Protein AF-A0A7C4ME28-F1 (afdb_monomer)

Radius of gyration: 24.18 Å; Cα contacts (8 Å, |Δi|>4): 305; chains: 1; bounding box: 50×70×77 Å

Nearest PDB structures (foldseek):
  6umm-assembly1_G  TM=2.818E-01  e=2.872E+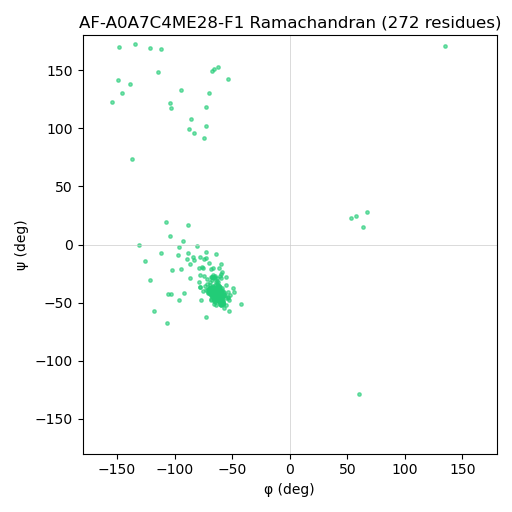00  Mycolicibacterium smegmatis MC2 155
  7za3-assembly1_C  TM=2.054E-01  e=8.593E+00  Mus musculus

Foldseek 3Di:
DVVVVLVVLLVVLLVLLLVLLVLLLVQLVCCAPPVDNVSVVVSVVSLVCLLVCVVVVSQDDPSLLSNLLSSLNNLQSNALSNYPFQDADQLVVLLVLLVVCLVVVDLDPVPDDQSSQQCLRNPVLSVCCVVVVHDSRCCLSPVLSSLLSCLLSLQLLQVVLPDPSSVSSVVSSVVCPDPCSRHVCSRQSLVSQLSSLVSVLSSLVRDPPDDPVVSVVSNVVSLVSNVSRHPVVNVVVVVVVVVVVVVVVVVVVVVVVVVVVVVVVVVVVVVVPD

Mean predicted aligned error: 5.67 Å

Sequence (274 aa):
MHTSRLANSSVLLSLFLILLPILSTIGTQMVNFYGNNVVLLMLILLLALVPILVAFDKISGKTLQLAILVTAIALLFHTSLISMHVWGADIHHEYYFSSLVQNSSFWDSSIADEYNAMLSVSILPPIISAVCGISLTWVFKIVYPLIFSFVPLVLYQTFRRQISDKIAFSAVYFFMSVFTFFTEMNSIARQQLAEVFFVLIVLMAINKSIDYRKKTALVVIFGVSLALSHYALTYIFIWSLIIALTLSFFLRKKAFNRFLEEKSFIKEKSHDSV

pLDDT: mean 93.71, std 9.39, range [49.34, 98.81]

Secondary structure (DSSP, 8-state):
-HHHHHHHHHHHHHHHHHHHHHHHHHHHHHHHHH---HHHHHHHHHHHHHHHHHHTTSS-THHHHHHHHHHHHHHHHHHHTSSSS--SSHHHHHHHHHHHHHHHSS--TTS--TTTT-HHHHTHHHHHHHHHT--HHHIIIIIHHHHHTHHHHHHHHHHTTTS-HHHHHHHHHHHHHSHHHHTGGGG-HHHHHHHHHHHHHHHHHH--SS-HHHHHHHHHHHHHHHHHH-HHHHHHHHHHHHHHHHHHHHHHHHHHHHHHHHHHHHHHHHHTT-

Solvent-accessible surface area (backbone atoms only — not comparable to full-atom values): 14165 Å² total; per-residue (Å²): 114,71,67,61,53,52,53,52,52,55,49,53,51,51,52,57,42,60,44,44,34,52,44,18,53,53,17,16,48,34,32,65,77,67,72,40,53,66,53,42,58,51,45,54,56,56,56,65,43,52,64,53,38,38,75,71,65,72,45,54,78,74,51,47,57,51,48,46,33,31,48,38,37,17,45,32,34,45,49,39,43,46,49,98,56,81,66,56,78,54,36,54,57,37,48,49,38,14,47,50,21,53,74,66,73,46,82,69,80,82,59,88,43,80,57,52,68,16,41,54,31,18,50,46,42,35,52,51,19,67,75,70,74,45,58,60,62,52,39,61,42,46,54,46,46,54,58,32,22,45,38,55,41,44,49,30,65,43,37,43,74,79,44,56,63,69,59,20,46,52,55,36,51,51,54,59,68,37,64,57,60,30,52,54,42,63,14,33,60,31,52,34,55,16,48,38,27,48,45,49,42,52,33,50,74,71,51,80,87,58,56,68,68,62,47,51,54,49,41,50,53,29,50,52,49,18,51,37,14,26,63,69,63,36,50,53,50,53,52,51,48,52,53,52,50,54,51,50,51,53,53,50,50,53,54,51,51,53,54,51,54,55,51,52,56,55,52,53,59,62,64,79,73,117

Structure (mmCIF, N/CA/C/O backbone):
data_AF-A0A7C4ME28-F1
#
_entry.id   AF-A0A7C4ME28-F1
#
loop_
_atom_site.group_PDB
_atom_site.id
_atom_site.type_symbol
_atom_site.label_atom_id
_atom_site.label_alt_id
_atom_site.label_comp_id
_atom_site.label_asym_id
_atom_site.label_entity_id
_atom_site.label_seq_id
_atom_site.pdbx_PDB_ins_code
_atom_site.Cartn_x
_atom_site.Cartn_y
_atom_site.Cartn_z
_atom_site.occupancy
_atom_site.B_iso_or_equiv
_atom_site.auth_seq_id
_atom_site.auth_comp_id
_atom_site.auth_asym_id
_atom_site.auth_atom_id
_atom_site.pdbx_PDB_model_num
ATOM 1 N N . MET A 1 1 ? -22.239 -28.077 22.544 1.00 54.94 1 MET A N 1
ATOM 2 C CA . MET A 1 1 ? -22.924 -28.055 21.227 1.00 54.94 1 MET A CA 1
ATOM 3 C C . MET A 1 1 ? -23.041 -26.648 20.622 1.00 54.94 1 MET A C 1
ATOM 5 O O . MET A 1 1 ? -22.879 -26.509 19.418 1.00 54.94 1 MET A O 1
ATOM 9 N N . HIS A 1 2 ? -23.286 -25.594 21.415 1.00 52.50 2 HIS A N 1
ATOM 10 C CA . HIS A 1 2 ? -23.386 -24.214 20.900 1.00 52.50 2 HIS A CA 1
ATOM 11 C C . HIS A 1 2 ? -22.023 -23.597 20.512 1.00 52.50 2 HIS A C 1
ATOM 13 O O . HIS A 1 2 ? -21.912 -22.898 19.510 1.00 52.50 2 HIS A O 1
ATOM 19 N N . THR A 1 3 ? -20.966 -23.915 21.265 1.00 58.47 3 THR A N 1
ATOM 20 C CA . THR A 1 3 ? -19.585 -23.466 21.012 1.00 58.47 3 THR A CA 1
ATOM 21 C C . THR A 1 3 ? -18.971 -24.092 19.757 1.00 58.47 3 THR A C 1
ATOM 23 O O . THR A 1 3 ? -18.296 -23.401 18.999 1.00 58.47 3 THR A O 1
ATOM 26 N N . SER A 1 4 ? -19.267 -25.366 19.474 1.00 59.94 4 SER A N 1
ATOM 27 C CA . SER A 1 4 ? -18.792 -26.055 18.266 1.00 59.94 4 SER A CA 1
ATOM 28 C C . SER A 1 4 ? -19.445 -25.525 16.983 1.00 59.94 4 SER A C 1
ATOM 30 O O . SER A 1 4 ? -18.776 -25.407 15.962 1.00 59.94 4 SER A O 1
ATOM 32 N N . ARG A 1 5 ? -20.728 -25.129 17.024 1.00 60.97 5 ARG A N 1
ATOM 33 C CA . ARG A 1 5 ? -21.409 -24.501 15.874 1.00 60.97 5 ARG A CA 1
ATOM 34 C C . ARG A 1 5 ? -20.851 -23.113 15.545 1.00 60.97 5 ARG A C 1
ATOM 36 O O . ARG A 1 5 ? -20.662 -22.801 14.373 1.00 60.97 5 ARG A O 1
ATOM 43 N N . LEU A 1 6 ? -20.549 -22.307 16.565 1.00 61.31 6 LEU A N 1
ATOM 44 C CA . LEU A 1 6 ? -19.950 -20.981 16.382 1.00 61.31 6 LEU A CA 1
ATOM 45 C C . LEU A 1 6 ? -18.529 -21.076 15.803 1.00 61.31 6 LEU A C 1
ATOM 47 O O . LEU A 1 6 ? -18.212 -20.349 14.863 1.00 61.31 6 LEU A O 1
ATOM 51 N N . ALA A 1 7 ? -17.716 -22.023 16.281 1.00 63.34 7 ALA A N 1
ATOM 52 C CA . ALA A 1 7 ? -16.384 -22.284 15.731 1.00 63.34 7 ALA A CA 1
ATOM 53 C C . ALA A 1 7 ? -16.427 -22.726 14.255 1.00 63.34 7 ALA A C 1
ATOM 55 O O . ALA A 1 7 ? -15.648 -22.240 13.441 1.00 63.34 7 ALA A O 1
ATOM 56 N N . ASN A 1 8 ? -17.383 -23.577 13.873 1.00 72.00 8 ASN A N 1
ATOM 57 C CA . ASN A 1 8 ? -17.527 -23.999 12.476 1.00 72.00 8 ASN A CA 1
ATOM 58 C C . ASN A 1 8 ? -17.937 -22.836 11.554 1.00 72.00 8 ASN A C 1
ATOM 60 O O . ASN A 1 8 ? -17.454 -22.741 10.426 1.00 72.00 8 ASN A O 1
ATOM 64 N N . SER A 1 9 ? -18.786 -21.921 12.036 1.00 78.31 9 SER A N 1
ATOM 65 C CA . SER A 1 9 ? -19.209 -20.752 11.254 1.00 78.31 9 SER A CA 1
ATOM 66 C C . SER A 1 9 ? -18.084 -19.739 11.008 1.00 78.31 9 SER A C 1
ATOM 68 O O . SER A 1 9 ? -17.980 -19.199 9.908 1.00 78.31 9 SER A O 1
ATOM 70 N N . SER A 1 10 ? -17.198 -19.516 11.986 1.00 80.75 10 SER A N 1
ATOM 71 C CA . SER A 1 10 ? -16.068 -18.592 11.831 1.00 80.75 10 SER A CA 1
ATOM 72 C C . SER A 1 10 ? -14.983 -19.147 10.904 1.00 80.75 10 SER A C 1
ATOM 74 O O . SER A 1 10 ? -14.374 -18.385 10.147 1.00 80.75 10 SER A O 1
ATOM 76 N N . VAL A 1 11 ? -14.776 -20.468 10.906 1.00 87.31 11 VAL A N 1
ATOM 77 C CA . VAL A 1 11 ? -13.880 -21.152 9.961 1.00 87.31 11 VAL A CA 1
ATOM 78 C C . VAL A 1 11 ? -14.413 -21.030 8.537 1.00 87.31 11 VAL A C 1
ATOM 80 O O . VAL A 1 11 ? -13.676 -20.584 7.660 1.00 87.31 11 VAL A O 1
ATOM 83 N N . LEU A 1 12 ? -15.695 -21.338 8.309 1.00 90.62 12 LEU A N 1
ATOM 84 C CA . LEU A 1 12 ? -16.312 -21.226 6.982 1.00 90.62 12 LEU A CA 1
ATOM 85 C C . LEU A 1 12 ? -16.202 -19.802 6.421 1.00 90.62 12 LEU A C 1
ATOM 87 O O . LEU A 1 12 ? -15.863 -19.611 5.257 1.00 90.62 12 LEU A O 1
ATOM 91 N N . LEU A 1 13 ? -16.431 -18.799 7.267 1.00 93.00 13 LEU A N 1
ATOM 92 C CA . LEU A 1 13 ? -16.311 -17.394 6.892 1.00 93.00 13 LEU A CA 1
ATOM 93 C C . LEU A 1 13 ? -14.870 -16.994 6.557 1.00 93.00 13 LEU A C 1
ATOM 95 O O . LEU A 1 13 ? -14.639 -16.251 5.610 1.00 93.00 13 LEU A O 1
ATOM 99 N N . SER A 1 14 ? -13.893 -17.511 7.300 1.00 93.94 14 SER A N 1
ATOM 100 C CA . SER A 1 14 ? -12.476 -17.269 7.009 1.00 93.94 14 SER A CA 1
ATOM 101 C C . SER A 1 14 ? -12.059 -17.916 5.685 1.00 93.94 14 SER A C 1
ATOM 103 O O . SER A 1 14 ? -11.341 -17.294 4.908 1.00 93.94 14 SER A O 1
ATOM 105 N N . LEU A 1 15 ? -12.556 -19.122 5.390 1.00 94.56 15 LEU A N 1
ATOM 106 C CA . LEU A 1 15 ? -12.339 -19.789 4.102 1.00 94.56 15 LEU A CA 1
ATOM 107 C C . LEU A 1 15 ? -12.965 -19.004 2.944 1.00 94.56 15 LEU A C 1
ATOM 109 O O . LEU A 1 15 ? -12.305 -18.791 1.931 1.00 94.56 15 LEU A O 1
ATOM 113 N N . PHE A 1 16 ? -14.199 -18.516 3.116 1.00 95.44 16 PHE A N 1
ATOM 114 C CA . PHE A 1 16 ? -14.847 -17.626 2.149 1.00 95.44 16 PHE A CA 1
ATOM 115 C C . PHE A 1 16 ? -13.997 -16.379 1.864 1.00 95.44 16 PHE A C 1
ATOM 117 O O . PHE A 1 16 ? -13.787 -16.026 0.708 1.00 95.44 16 PHE A O 1
ATOM 124 N N . LEU A 1 17 ? -13.463 -15.736 2.904 1.00 96.94 17 LEU A N 1
ATOM 125 C CA . LEU A 1 17 ? -12.630 -14.542 2.757 1.00 96.94 17 LEU A CA 1
ATOM 126 C C . LEU A 1 17 ? -11.304 -14.831 2.035 1.00 96.94 17 LEU A C 1
ATOM 128 O O . LEU A 1 17 ? -10.901 -14.064 1.165 1.00 96.94 17 LEU A O 1
ATOM 132 N N . ILE A 1 18 ? -10.637 -15.940 2.360 1.00 96.69 18 ILE A N 1
ATOM 133 C CA . ILE A 1 18 ? -9.371 -16.342 1.720 1.00 96.69 18 ILE A CA 1
ATOM 134 C C . ILE A 1 18 ? -9.578 -16.711 0.243 1.00 96.69 18 ILE A C 1
ATOM 136 O O . ILE A 1 18 ? -8.663 -16.555 -0.565 1.00 96.69 18 ILE A O 1
ATOM 140 N N . LEU A 1 19 ? -10.781 -17.145 -0.139 1.00 97.62 19 LEU A N 1
ATOM 141 C CA . LEU A 1 19 ? -11.115 -17.432 -1.532 1.00 97.62 19 LEU A CA 1
ATOM 142 C C . LEU A 1 19 ? -11.096 -16.173 -2.419 1.00 97.62 19 LEU A C 1
ATOM 144 O O . LEU A 1 19 ? -10.805 -16.282 -3.607 1.00 97.62 19 LEU A O 1
ATOM 148 N N . LEU A 1 20 ? -11.352 -14.981 -1.869 1.00 98.44 20 LEU A N 1
ATOM 149 C CA . LEU A 1 20 ? -11.428 -13.729 -2.638 1.00 98.44 20 LEU A CA 1
ATOM 150 C C . LEU A 1 20 ? -10.142 -13.418 -3.437 1.00 98.44 20 LEU A C 1
ATOM 152 O O . LEU A 1 20 ? -10.235 -13.267 -4.657 1.00 98.44 20 LEU A O 1
ATOM 156 N N . PRO A 1 21 ? -8.936 -13.368 -2.831 1.00 98.31 21 PRO A N 1
ATOM 157 C CA . PRO A 1 21 ? -7.705 -13.145 -3.591 1.00 98.31 21 PRO A CA 1
ATOM 158 C C . PRO A 1 21 ? -7.388 -14.287 -4.567 1.00 98.31 21 PRO A C 1
ATOM 160 O O . PRO A 1 21 ? -6.821 -14.035 -5.626 1.00 98.31 21 PRO A O 1
ATOM 163 N N . ILE A 1 22 ? -7.800 -15.527 -4.272 1.00 98.31 22 ILE A N 1
ATOM 164 C CA . ILE A 1 22 ? -7.628 -16.664 -5.192 1.00 98.31 22 ILE A CA 1
ATOM 165 C C . ILE A 1 22 ? -8.479 -16.461 -6.451 1.00 98.31 22 ILE A C 1
ATOM 167 O O . ILE A 1 22 ? -7.975 -16.609 -7.563 1.00 98.31 22 ILE A O 1
ATOM 171 N N . LEU A 1 23 ? -9.747 -16.068 -6.292 1.00 98.50 23 LEU A N 1
ATOM 172 C CA . LEU A 1 23 ? -10.633 -15.748 -7.413 1.00 98.50 23 LEU A CA 1
ATOM 173 C C . LEU A 1 23 ? -10.108 -14.574 -8.236 1.00 98.50 23 LEU A C 1
ATOM 175 O O . LEU A 1 23 ? -10.231 -14.596 -9.455 1.00 98.50 23 LEU A O 1
ATOM 179 N N . SER A 1 24 ? -9.486 -13.582 -7.595 1.00 98.31 24 SER A N 1
ATOM 180 C CA . SER A 1 24 ? -8.836 -12.481 -8.306 1.00 98.31 24 SER A CA 1
ATOM 181 C C . SER A 1 24 ? -7.715 -12.974 -9.217 1.00 98.31 24 SER A C 1
ATOM 183 O O . SER A 1 24 ? -7.662 -12.622 -10.395 1.00 98.31 24 SER A O 1
ATOM 185 N N . THR A 1 25 ? -6.823 -13.816 -8.698 1.00 98.12 25 THR A N 1
ATOM 186 C CA . THR A 1 25 ? -5.711 -14.372 -9.478 1.00 98.12 25 THR A CA 1
ATOM 187 C C . THR A 1 25 ? -6.210 -15.283 -10.602 1.00 98.12 25 THR A C 1
ATOM 189 O O . THR A 1 25 ? -5.783 -15.144 -11.744 1.00 98.12 25 THR A O 1
ATOM 192 N N . ILE A 1 26 ? -7.159 -16.180 -10.320 1.00 98.31 26 ILE A N 1
ATOM 193 C CA . ILE A 1 26 ? -7.734 -17.067 -11.344 1.00 98.31 26 ILE A CA 1
ATOM 194 C C . ILE A 1 26 ? -8.477 -16.249 -12.405 1.00 98.31 26 ILE A C 1
ATOM 196 O O . ILE A 1 26 ? -8.283 -16.460 -13.599 1.00 98.31 26 ILE A O 1
ATOM 200 N N . GLY A 1 27 ? -9.306 -15.293 -11.988 1.00 98.38 27 GLY A N 1
ATOM 201 C CA . GLY A 1 27 ? -10.100 -14.473 -12.895 1.00 98.38 27 GLY A CA 1
ATOM 202 C C . GLY A 1 27 ? -9.237 -13.612 -13.814 1.00 98.38 27 GLY A C 1
ATOM 203 O O . GLY A 1 27 ? -9.514 -13.526 -15.006 1.00 98.38 27 GLY A O 1
ATOM 204 N N . THR A 1 28 ? -8.147 -13.039 -13.303 1.00 97.94 28 THR A N 1
ATOM 205 C CA . THR A 1 28 ? -7.199 -12.282 -14.136 1.00 97.94 28 THR A CA 1
ATOM 206 C C . THR A 1 28 ? -6.461 -13.180 -15.123 1.00 97.94 28 THR A C 1
ATOM 208 O O . THR A 1 28 ? -6.285 -12.796 -16.277 1.00 97.94 28 THR A O 1
ATOM 211 N N . GLN A 1 29 ? -6.103 -14.412 -14.749 1.00 97.56 29 GLN A N 1
ATOM 212 C CA . GLN A 1 29 ? -5.575 -15.385 -15.710 1.00 97.56 29 GLN A CA 1
ATOM 213 C C . GLN A 1 29 ? -6.608 -15.771 -16.779 1.00 97.56 29 GLN A C 1
ATOM 215 O O . GLN A 1 29 ? -6.259 -15.874 -17.955 1.00 97.56 29 GLN A O 1
ATOM 220 N N . MET A 1 30 ? -7.884 -15.920 -16.411 1.00 98.12 30 MET A N 1
ATOM 221 C CA . MET A 1 30 ? -8.952 -16.185 -17.380 1.00 98.12 30 MET A CA 1
ATOM 222 C C . MET A 1 30 ? -9.110 -15.054 -18.400 1.00 98.12 30 MET A C 1
ATOM 224 O O . MET A 1 30 ? -9.312 -15.324 -19.584 1.00 98.12 30 MET A O 1
ATOM 228 N N . VAL A 1 31 ? -8.951 -13.800 -17.976 1.00 97.69 31 VAL A N 1
ATOM 229 C CA . VAL A 1 31 ? -8.931 -12.659 -18.898 1.00 97.69 31 VAL A CA 1
ATOM 230 C C . VAL A 1 31 ? -7.707 -12.717 -19.811 1.00 97.69 31 VAL A C 1
ATOM 232 O O . VAL A 1 31 ? -7.869 -12.672 -21.027 1.00 97.69 31 VAL A O 1
ATOM 235 N N . ASN A 1 32 ? -6.505 -12.875 -19.249 1.00 96.75 32 ASN A N 1
ATOM 236 C CA . ASN A 1 32 ? -5.252 -12.856 -20.013 1.00 96.75 32 ASN A CA 1
ATOM 237 C C . ASN A 1 32 ? -5.182 -13.939 -21.101 1.00 96.75 32 ASN A C 1
ATOM 239 O O . ASN A 1 32 ? -4.690 -13.673 -22.194 1.00 96.75 32 ASN A O 1
ATOM 243 N N . PHE A 1 33 ? -5.647 -15.157 -20.803 1.00 97.25 33 PHE A N 1
ATOM 244 C CA . PHE A 1 33 ? -5.485 -16.307 -21.701 1.00 97.25 33 PHE A CA 1
ATOM 245 C C . PHE A 1 33 ? -6.745 -16.668 -22.492 1.00 97.25 33 PHE A C 1
ATOM 247 O O . PHE A 1 33 ? -6.635 -17.306 -23.536 1.00 97.25 33 PHE A O 1
ATOM 254 N N . TYR A 1 34 ? -7.931 -16.272 -22.020 1.00 97.12 34 TYR A N 1
ATOM 255 C CA . TYR A 1 34 ? -9.207 -16.690 -22.613 1.00 97.12 34 TYR A CA 1
ATOM 256 C C . TYR A 1 34 ? -10.180 -15.530 -22.875 1.00 97.12 34 TYR A C 1
ATOM 258 O O . TYR A 1 34 ? -11.292 -15.774 -23.339 1.00 97.12 34 TYR A O 1
ATOM 266 N N . GLY A 1 35 ? -9.816 -14.281 -22.558 1.00 96.19 35 GLY A N 1
ATOM 267 C CA . GLY A 1 35 ? -10.689 -13.113 -22.734 1.00 96.19 35 GLY A CA 1
ATOM 268 C C . GLY A 1 35 ? -11.959 -13.138 -21.873 1.00 96.19 35 GLY A C 1
ATOM 269 O O . GLY A 1 35 ? -12.899 -12.395 -22.142 1.00 96.19 35 GLY A O 1
ATOM 270 N N . ASN A 1 36 ? -12.015 -13.998 -20.850 1.00 97.38 36 ASN A N 1
ATOM 271 C CA . ASN A 1 36 ? -13.207 -14.216 -20.035 1.00 97.38 36 ASN A CA 1
ATOM 272 C C . ASN A 1 36 ? -13.086 -13.505 -18.680 1.00 97.38 36 ASN A C 1
ATOM 274 O O . ASN A 1 36 ? -12.232 -13.851 -17.866 1.00 97.38 36 ASN A O 1
ATOM 278 N N . ASN A 1 37 ? -13.979 -12.548 -18.417 1.00 97.69 37 ASN A N 1
ATOM 279 C CA . ASN A 1 37 ? -14.008 -11.747 -17.190 1.00 97.69 37 ASN A CA 1
ATOM 280 C C . ASN A 1 37 ? -15.106 -12.157 -16.186 1.00 97.69 37 ASN A C 1
ATOM 282 O O . ASN A 1 37 ? -15.288 -11.478 -15.176 1.00 97.69 37 ASN A O 1
ATOM 286 N N . VAL A 1 38 ? -15.827 -13.261 -16.417 1.00 98.31 38 VAL A N 1
ATOM 287 C CA . VAL A 1 38 ? -16.987 -13.669 -15.600 1.00 98.31 38 VAL A CA 1
ATOM 288 C C . VAL A 1 38 ? -16.600 -13.881 -14.134 1.00 98.31 38 VAL A C 1
ATOM 290 O O . VAL A 1 38 ? -17.316 -13.444 -13.235 1.00 98.31 38 VAL A O 1
ATOM 293 N N . VAL A 1 39 ? -15.437 -14.488 -13.871 1.00 98.31 39 VAL A N 1
ATOM 294 C CA . VAL A 1 39 ? -14.937 -14.698 -12.500 1.00 98.31 39 VAL A CA 1
ATOM 295 C C . VAL A 1 39 ? -14.647 -13.376 -11.788 1.00 98.31 39 VAL A C 1
ATOM 297 O O . VAL A 1 39 ? -14.960 -13.247 -10.606 1.00 98.31 39 VAL A O 1
ATOM 300 N N . LEU A 1 40 ? -14.114 -12.375 -12.494 1.00 98.00 40 LEU A N 1
ATOM 301 C CA . LEU A 1 40 ? -13.845 -11.056 -11.917 1.00 98.00 40 LEU A CA 1
ATOM 302 C C . LEU A 1 40 ? -15.138 -10.281 -11.632 1.00 98.00 40 LEU A C 1
ATOM 304 O O . LEU A 1 40 ? -15.263 -9.672 -10.572 1.00 98.00 40 LEU A O 1
ATOM 308 N N . LEU A 1 41 ? -16.137 -10.371 -12.516 1.00 97.94 41 LEU A N 1
ATOM 309 C CA . LEU A 1 41 ? -17.460 -9.786 -12.269 1.00 97.94 41 LEU A CA 1
ATOM 310 C C . LEU A 1 41 ? -18.128 -10.409 -11.033 1.00 97.94 41 LEU A C 1
ATOM 312 O O . LEU A 1 41 ? -18.660 -9.688 -10.188 1.00 97.94 41 LEU A O 1
ATOM 316 N N . MET A 1 42 ? -18.046 -11.736 -10.878 1.00 98.31 42 MET A N 1
ATOM 317 C CA . MET A 1 42 ? -18.513 -12.413 -9.663 1.00 98.31 42 MET A CA 1
ATOM 318 C C . MET A 1 42 ? -17.725 -11.974 -8.424 1.00 98.31 42 MET A C 1
ATOM 320 O O . MET A 1 42 ? -18.328 -11.731 -7.381 1.00 98.31 42 MET A O 1
ATOM 324 N N . LEU A 1 43 ? -16.399 -11.830 -8.523 1.00 98.38 43 LEU A N 1
ATOM 325 C CA . LEU A 1 43 ? -15.561 -11.359 -7.420 1.00 98.38 43 LEU A CA 1
ATOM 326 C C . LEU A 1 43 ? -16.012 -9.986 -6.906 1.00 98.38 43 LEU A C 1
ATOM 328 O O . LEU A 1 43 ? -16.115 -9.815 -5.695 1.00 98.38 43 LEU A O 1
ATOM 332 N N . ILE A 1 44 ? -16.329 -9.032 -7.788 1.00 97.56 44 ILE A N 1
ATOM 333 C CA . ILE A 1 44 ? -16.810 -7.699 -7.382 1.00 97.56 44 ILE A CA 1
ATOM 334 C C . ILE A 1 44 ? -18.095 -7.811 -6.546 1.00 97.56 44 ILE A C 1
ATOM 336 O O . ILE A 1 44 ? -18.205 -7.171 -5.497 1.00 97.56 44 ILE A O 1
ATOM 340 N N . LEU A 1 45 ? -19.038 -8.670 -6.954 1.00 98.00 45 LEU A N 1
ATOM 341 C CA . LEU A 1 45 ? -20.257 -8.930 -6.180 1.00 98.00 45 LEU A CA 1
ATOM 342 C C . LEU A 1 45 ? -19.936 -9.540 -4.809 1.00 98.00 45 LEU A C 1
ATOM 344 O O . LEU A 1 45 ? -20.496 -9.113 -3.802 1.00 98.00 45 LEU A O 1
ATOM 348 N N . LEU A 1 46 ? -19.011 -10.503 -4.746 1.00 98.25 46 LEU A N 1
ATOM 349 C CA . LEU A 1 46 ? -18.596 -11.129 -3.486 1.00 98.25 46 LEU A CA 1
ATOM 350 C C . LEU A 1 46 ? -17.898 -10.144 -2.544 1.00 98.25 46 LEU A C 1
ATOM 352 O O . LEU A 1 46 ? -18.146 -10.182 -1.339 1.00 98.25 46 LEU A O 1
ATOM 356 N N . LEU A 1 47 ? -17.064 -9.246 -3.075 1.00 98.25 47 LEU A N 1
ATOM 357 C CA . LEU A 1 47 ? -16.436 -8.184 -2.294 1.00 98.25 47 LEU A CA 1
ATOM 358 C C . LEU A 1 47 ? -17.519 -7.270 -1.703 1.00 98.25 47 LEU A C 1
ATOM 360 O O . LEU A 1 47 ? -17.535 -7.072 -0.491 1.00 98.25 47 LEU A O 1
ATOM 364 N N . ALA A 1 48 ? -18.503 -6.835 -2.498 1.00 97.56 48 ALA A N 1
ATOM 365 C CA . ALA A 1 48 ? -19.613 -6.001 -2.025 1.00 97.56 48 ALA A CA 1
ATOM 366 C C . ALA A 1 48 ? -20.461 -6.647 -0.904 1.00 97.56 48 ALA A C 1
ATOM 368 O O . ALA A 1 48 ? -21.069 -5.933 -0.103 1.00 97.56 48 ALA A O 1
ATOM 369 N N . LEU A 1 49 ? -20.473 -7.982 -0.784 1.00 97.38 49 LEU A N 1
ATOM 370 C CA . LEU A 1 49 ? -21.134 -8.685 0.323 1.00 97.38 49 LEU A CA 1
ATOM 371 C C . LEU A 1 49 ? -20.371 -8.585 1.653 1.00 97.38 49 LEU A C 1
ATOM 373 O O . LEU A 1 49 ? -20.990 -8.656 2.715 1.00 97.38 49 LEU A O 1
ATOM 377 N N . VAL A 1 50 ? -19.047 -8.405 1.640 1.00 98.00 50 VAL A N 1
ATOM 378 C CA . VAL A 1 50 ? -18.216 -8.353 2.857 1.00 98.00 50 VAL A CA 1
ATOM 379 C C . VAL A 1 50 ? -18.690 -7.291 3.868 1.00 98.00 50 VAL A C 1
ATOM 381 O O . VAL A 1 50 ? -18.911 -7.654 5.028 1.00 98.00 50 VAL A O 1
ATOM 384 N N . PRO A 1 51 ? -18.904 -6.009 3.502 1.00 97.44 51 PRO A N 1
ATOM 385 C CA . PRO A 1 51 ? -19.375 -5.005 4.455 1.00 97.44 51 PRO A CA 1
ATOM 386 C C . PRO A 1 51 ? -20.800 -5.282 4.944 1.00 97.44 51 PRO A C 1
ATOM 388 O O . PRO A 1 51 ? -21.114 -4.972 6.092 1.00 97.44 51 PRO A O 1
ATOM 391 N N . ILE A 1 52 ? -21.641 -5.929 4.130 1.00 97.06 52 ILE A N 1
ATOM 392 C CA . ILE A 1 52 ? -22.990 -6.355 4.524 1.00 97.06 52 ILE A CA 1
ATOM 393 C C . ILE A 1 52 ? -22.896 -7.421 5.626 1.00 97.06 52 ILE A C 1
ATOM 395 O O . ILE A 1 52 ? -23.549 -7.310 6.664 1.00 97.06 52 ILE A O 1
ATOM 399 N N . LEU A 1 53 ? -22.023 -8.418 5.460 1.00 96.31 53 LEU A N 1
ATOM 400 C CA . LEU A 1 53 ? -21.779 -9.448 6.474 1.00 96.31 53 LEU A CA 1
ATOM 401 C C . LEU A 1 53 ? -21.241 -8.861 7.790 1.00 96.31 53 LEU A C 1
ATOM 403 O O . LEU A 1 53 ? -21.603 -9.341 8.866 1.00 96.31 53 LEU A O 1
ATOM 407 N N . VAL A 1 54 ? -20.413 -7.813 7.728 1.00 96.19 54 VAL A N 1
ATOM 408 C CA . VAL A 1 54 ? -19.981 -7.069 8.925 1.00 96.19 54 VAL A CA 1
ATOM 409 C C . VAL A 1 54 ? -21.144 -6.296 9.547 1.00 96.19 54 VAL A C 1
ATOM 411 O O . VAL A 1 54 ? -21.319 -6.336 10.764 1.00 96.19 54 VAL A O 1
ATOM 414 N N . ALA A 1 55 ? -21.971 -5.620 8.745 1.00 95.50 55 ALA A N 1
ATOM 415 C CA . ALA A 1 55 ? -23.110 -4.842 9.231 1.00 95.50 55 ALA A CA 1
ATOM 416 C C . ALA A 1 55 ? -24.115 -5.704 10.014 1.00 95.50 55 ALA A C 1
ATOM 418 O O . ALA A 1 55 ? -24.606 -5.255 11.049 1.00 95.50 55 ALA A O 1
ATOM 419 N N . PHE A 1 56 ? -24.333 -6.951 9.583 1.00 95.19 56 PHE A N 1
ATOM 420 C CA . PHE A 1 56 ? -25.174 -7.950 10.259 1.00 95.19 56 PHE A CA 1
ATOM 421 C C . PHE A 1 56 ? -24.436 -8.806 11.308 1.00 95.19 56 PHE A C 1
ATOM 423 O O . PHE A 1 56 ? -24.919 -9.880 11.676 1.00 95.19 56 PHE A O 1
ATOM 430 N N . ASP A 1 57 ? -23.257 -8.371 11.763 1.00 92.62 57 ASP A N 1
ATOM 431 C CA . ASP A 1 57 ? -22.467 -9.008 12.829 1.00 92.62 57 ASP A CA 1
ATOM 432 C C . ASP A 1 57 ? -22.092 -10.478 12.553 1.00 92.62 57 ASP A C 1
ATOM 434 O O . ASP A 1 57 ? -21.816 -11.253 13.470 1.00 92.62 57 ASP A O 1
ATOM 438 N N . LYS A 1 58 ? -22.044 -10.877 11.272 1.00 92.69 58 LYS A N 1
ATOM 439 C CA . LYS A 1 58 ? -21.566 -12.205 10.852 1.00 92.69 58 LYS A CA 1
ATOM 440 C C . LYS A 1 58 ? -20.043 -12.282 10.874 1.00 92.69 58 LYS A C 1
ATOM 442 O O . LYS A 1 58 ? -19.495 -13.312 11.251 1.00 92.69 58 LYS A O 1
ATOM 447 N N . ILE A 1 59 ? -19.368 -11.192 10.503 1.00 91.81 59 ILE A N 1
ATOM 448 C CA . ILE A 1 59 ? -17.915 -11.015 10.624 1.00 91.81 59 ILE A CA 1
ATOM 449 C C . ILE A 1 59 ? -17.652 -10.088 11.817 1.00 91.81 59 ILE A C 1
ATOM 451 O O . ILE A 1 59 ? -18.108 -8.947 11.827 1.00 91.81 59 ILE A O 1
ATOM 455 N N . SER A 1 60 ? -16.888 -10.549 12.807 1.00 91.06 60 SER A N 1
ATOM 456 C CA . SER A 1 60 ? -16.533 -9.749 13.985 1.00 91.06 60 SER A CA 1
ATOM 457 C C . SER A 1 60 ? -15.150 -10.109 14.541 1.00 91.06 60 SER A C 1
ATOM 459 O O . SER A 1 60 ? -14.506 -11.075 14.118 1.00 91.06 60 SER A O 1
ATOM 461 N N . GLY A 1 61 ? -14.650 -9.297 15.477 1.00 89.31 61 GLY A N 1
ATOM 462 C CA . GLY A 1 61 ? -13.394 -9.552 16.181 1.00 89.31 61 GLY A CA 1
ATOM 463 C C . GLY A 1 61 ? -12.178 -9.639 15.251 1.00 89.31 61 GLY A C 1
ATOM 464 O O . GLY A 1 61 ? -11.931 -8.748 14.438 1.00 89.31 61 GLY A O 1
ATOM 465 N N . LYS A 1 62 ? -11.386 -10.714 15.380 1.00 87.25 62 LYS A N 1
ATOM 466 C CA . LYS A 1 62 ? -10.155 -10.912 14.588 1.00 87.25 62 LYS A CA 1
ATOM 467 C C . LYS A 1 62 ? -10.431 -11.088 13.090 1.00 87.25 62 LYS A C 1
ATOM 469 O O . LYS A 1 62 ? -9.589 -10.714 12.279 1.00 87.25 62 LYS A O 1
ATOM 474 N N . THR A 1 63 ? -11.609 -11.585 12.715 1.00 93.81 63 THR A N 1
ATOM 475 C CA . THR A 1 63 ? -11.971 -11.821 11.309 1.00 93.81 63 THR A CA 1
ATOM 476 C C . THR A 1 63 ? -12.138 -10.517 10.524 1.00 93.81 63 THR A C 1
ATOM 478 O O . THR A 1 63 ? -11.967 -10.523 9.312 1.00 93.81 63 THR A O 1
ATOM 481 N N . LEU A 1 64 ? -12.370 -9.378 11.191 1.00 96.06 64 LEU A N 1
ATOM 482 C CA . LEU A 1 64 ? -12.391 -8.060 10.538 1.00 96.06 64 LEU A CA 1
ATOM 483 C C . LEU A 1 64 ? -11.035 -7.708 9.918 1.00 96.06 64 LEU A C 1
ATOM 485 O O . LEU A 1 64 ? -10.975 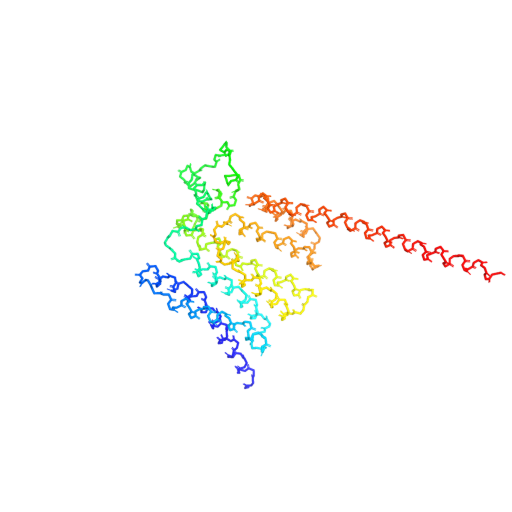-7.231 8.792 1.00 96.06 64 LEU A O 1
ATOM 489 N N . GLN A 1 65 ? -9.942 -7.990 10.629 1.00 96.56 65 GLN A N 1
ATOM 490 C CA . GLN A 1 65 ? -8.584 -7.727 10.139 1.00 96.56 65 GLN A CA 1
ATOM 491 C C . GLN A 1 65 ? -8.272 -8.583 8.910 1.00 96.56 65 GLN A C 1
ATOM 493 O O . GLN A 1 65 ? -7.719 -8.080 7.935 1.00 96.56 65 GLN A O 1
ATOM 498 N N . LEU A 1 66 ? -8.680 -9.857 8.949 1.00 97.06 66 LEU A N 1
ATOM 499 C CA . LEU A 1 66 ? -8.563 -10.765 7.812 1.00 97.06 66 LEU A CA 1
ATOM 500 C C . LEU A 1 66 ? -9.381 -10.255 6.622 1.00 97.06 66 LEU A C 1
ATOM 502 O O . LEU A 1 66 ? -8.841 -10.166 5.527 1.00 97.06 66 LEU A O 1
ATOM 506 N N . ALA A 1 67 ? -10.646 -9.884 6.843 1.00 98.06 67 ALA A N 1
ATOM 507 C CA . ALA A 1 67 ? -11.534 -9.378 5.801 1.00 98.06 67 ALA A CA 1
ATOM 508 C C . ALA A 1 67 ? -10.959 -8.138 5.105 1.00 98.06 67 ALA A C 1
ATOM 510 O O . ALA A 1 67 ? -11.025 -8.047 3.884 1.00 98.06 67 ALA A O 1
ATOM 511 N N . ILE A 1 68 ? -10.356 -7.215 5.858 1.00 98.69 68 ILE A N 1
ATOM 512 C CA . ILE A 1 68 ? -9.697 -6.031 5.296 1.00 98.69 68 ILE A CA 1
ATOM 513 C C . ILE A 1 68 ? -8.504 -6.437 4.432 1.00 98.69 68 ILE A C 1
ATOM 515 O O . ILE A 1 68 ? -8.435 -6.044 3.272 1.00 98.69 68 ILE A O 1
ATOM 519 N N . LEU A 1 69 ? -7.599 -7.260 4.970 1.00 98.56 69 LEU A N 1
ATOM 520 C CA . LEU A 1 69 ? -6.380 -7.651 4.265 1.00 98.56 69 LEU A CA 1
ATOM 521 C C . LEU A 1 69 ? -6.686 -8.422 2.972 1.00 98.56 69 LEU A C 1
ATOM 523 O O . LEU A 1 69 ? -6.171 -8.081 1.914 1.00 98.56 69 LEU A O 1
ATOM 527 N N . VAL A 1 70 ? -7.556 -9.433 3.027 1.00 98.44 70 VAL A N 1
ATOM 528 C CA . VAL A 1 70 ? -7.886 -10.244 1.841 1.00 98.44 70 VAL A CA 1
ATOM 529 C C . VAL A 1 70 ? -8.689 -9.465 0.799 1.00 98.44 70 VAL A C 1
ATOM 531 O O . VAL A 1 70 ? -8.493 -9.694 -0.391 1.00 98.44 70 VAL A O 1
ATOM 534 N N . THR A 1 71 ? -9.533 -8.513 1.218 1.00 98.75 71 THR A N 1
ATOM 535 C CA . THR A 1 71 ? -10.234 -7.599 0.300 1.00 98.75 71 THR A CA 1
ATOM 536 C C . THR A 1 71 ? -9.233 -6.687 -0.401 1.00 98.75 71 THR A C 1
ATOM 538 O O . THR A 1 71 ? -9.297 -6.552 -1.618 1.00 98.75 71 THR A O 1
ATOM 541 N N . ALA A 1 72 ? -8.284 -6.105 0.342 1.00 98.81 72 ALA A N 1
ATOM 542 C CA . ALA A 1 72 ? -7.234 -5.261 -0.217 1.00 98.81 72 ALA A CA 1
ATOM 543 C C . ALA A 1 72 ? -6.408 -6.016 -1.267 1.00 98.81 72 ALA A C 1
ATOM 545 O O . ALA A 1 72 ? -6.247 -5.529 -2.382 1.00 98.81 72 ALA A O 1
ATOM 546 N N . ILE A 1 73 ? -5.948 -7.230 -0.941 1.00 98.81 73 ILE A N 1
ATOM 547 C CA . ILE A 1 73 ? -5.191 -8.076 -1.875 1.00 98.81 73 ILE A CA 1
ATOM 548 C C . ILE A 1 73 ? -6.036 -8.407 -3.109 1.00 98.81 73 ILE A C 1
ATOM 550 O O . ILE A 1 73 ? -5.555 -8.249 -4.225 1.00 98.81 73 ILE A O 1
ATOM 554 N N . ALA A 1 74 ? -7.290 -8.837 -2.928 1.00 98.75 74 ALA A N 1
ATOM 555 C CA . ALA A 1 74 ? -8.167 -9.188 -4.043 1.00 98.75 74 ALA A CA 1
ATOM 556 C C . ALA A 1 74 ? -8.417 -7.997 -4.980 1.00 98.75 74 ALA A C 1
ATOM 558 O O . ALA A 1 74 ? -8.316 -8.142 -6.191 1.00 98.75 74 ALA A O 1
ATOM 559 N N . LEU A 1 75 ? -8.696 -6.811 -4.437 1.00 98.62 75 LEU A N 1
ATOM 560 C CA . LEU A 1 75 ? -8.904 -5.600 -5.232 1.00 98.62 75 LEU A CA 1
ATOM 561 C C . LEU A 1 75 ? -7.636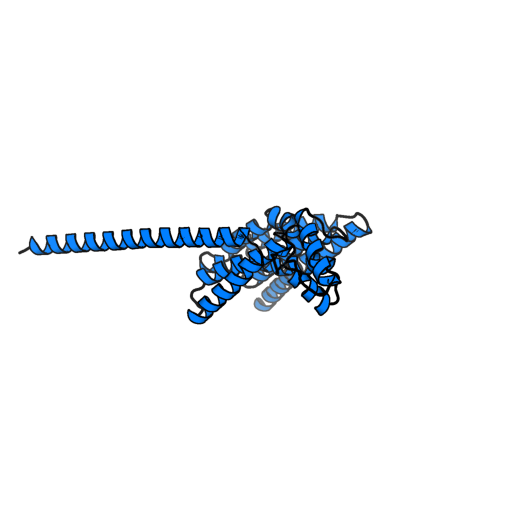 -5.176 -5.983 1.00 98.62 75 LEU A C 1
ATOM 563 O O . LEU A 1 75 ? -7.695 -4.867 -7.170 1.00 98.62 75 LEU A O 1
ATOM 567 N N . LEU A 1 76 ? -6.483 -5.192 -5.315 1.00 98.62 76 LEU A N 1
ATOM 568 C CA . LEU A 1 76 ? -5.218 -4.811 -5.938 1.00 98.62 76 LEU A CA 1
ATOM 569 C C . LEU A 1 76 ? -4.787 -5.813 -7.015 1.00 98.62 76 LEU A C 1
ATOM 571 O O . LEU A 1 76 ? -4.319 -5.412 -8.078 1.00 98.62 76 LEU A O 1
ATOM 575 N N . PHE A 1 77 ? -4.967 -7.114 -6.785 1.00 98.56 77 PHE A N 1
ATOM 576 C CA . PHE A 1 77 ? -4.645 -8.141 -7.777 1.00 98.56 77 PHE A CA 1
ATOM 577 C C . PHE A 1 77 ? -5.621 -8.152 -8.948 1.00 98.56 77 PHE A C 1
ATOM 579 O O . PHE A 1 77 ? -5.203 -8.485 -10.056 1.00 98.56 77 PHE A O 1
ATOM 586 N N . HIS A 1 78 ? -6.881 -7.760 -8.737 1.00 97.44 78 HIS A N 1
ATO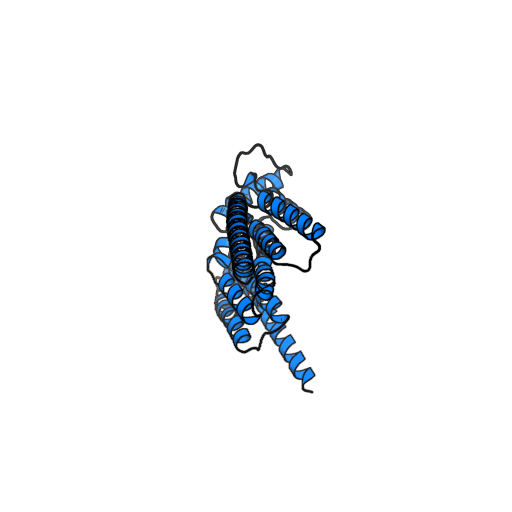M 587 C CA . HIS A 1 78 ? -7.904 -7.719 -9.783 1.00 97.44 78 HIS A CA 1
ATOM 588 C C . HIS A 1 78 ? -7.453 -6.858 -10.968 1.00 97.44 78 HIS A C 1
ATOM 590 O O . HIS A 1 78 ? -7.755 -7.165 -12.118 1.00 97.44 78 HIS A O 1
ATOM 596 N N . THR A 1 79 ? -6.709 -5.790 -10.696 1.00 95.88 79 THR A N 1
ATOM 597 C CA . THR A 1 79 ? -6.210 -4.863 -11.715 1.00 95.88 79 THR A CA 1
ATOM 598 C C . THR A 1 79 ? -4.735 -5.094 -12.018 1.00 95.88 79 THR A C 1
ATOM 600 O O . THR A 1 79 ? -4.368 -5.139 -13.187 1.00 95.88 79 THR A O 1
ATOM 603 N N . SER A 1 80 ? -3.886 -5.316 -11.008 1.00 97.38 80 SER A N 1
ATOM 604 C CA . SER A 1 80 ? -2.445 -5.479 -11.225 1.00 97.38 80 SER A CA 1
ATOM 605 C C . SER A 1 80 ? -2.122 -6.696 -12.096 1.00 97.38 80 SER A C 1
ATOM 607 O O . SER A 1 80 ? -1.224 -6.646 -12.931 1.00 97.38 80 SER A O 1
ATOM 609 N N . LEU A 1 81 ? -2.889 -7.787 -11.979 1.00 97.62 81 LEU A N 1
ATOM 610 C CA . LEU A 1 81 ? -2.646 -9.027 -12.724 1.00 97.62 81 LEU A CA 1
ATOM 611 C C . LEU A 1 81 ? -3.408 -9.115 -14.059 1.00 97.62 81 LEU A C 1
ATOM 613 O O . LEU A 1 81 ? -3.301 -10.129 -14.742 1.00 97.62 81 LEU A O 1
ATOM 617 N N . ILE A 1 82 ? -4.155 -8.081 -14.467 1.00 95.44 82 ILE A N 1
ATOM 618 C CA . ILE A 1 82 ? -5.048 -8.130 -15.647 1.00 95.44 82 ILE A CA 1
ATOM 619 C C . ILE A 1 82 ? -4.319 -8.199 -17.001 1.00 95.44 82 ILE A C 1
ATOM 621 O O . ILE A 1 82 ? -4.928 -8.514 -18.017 1.00 95.44 82 ILE A O 1
ATOM 625 N N . SER A 1 83 ? -3.023 -7.893 -17.013 1.00 94.19 83 SER A N 1
ATOM 626 C CA . SER A 1 83 ? -2.119 -7.984 -18.167 1.00 94.19 83 SER A CA 1
ATOM 627 C C . SER A 1 83 ? -0.960 -8.922 -17.824 1.00 94.19 83 SER A C 1
ATOM 629 O O . SER A 1 83 ? -0.757 -9.233 -16.654 1.00 94.19 83 SER A O 1
ATOM 631 N N . MET A 1 84 ? -0.131 -9.318 -18.795 1.00 95.25 84 MET A N 1
ATOM 632 C CA . MET A 1 84 ? 1.180 -9.947 -18.541 1.00 95.25 84 MET A CA 1
ATOM 633 C C . MET A 1 84 ? 2.302 -8.928 -18.285 1.00 95.25 84 MET A C 1
ATOM 635 O O . MET A 1 84 ? 3.352 -9.285 -17.761 1.00 95.25 84 MET A O 1
ATOM 639 N N . HIS A 1 85 ? 2.049 -7.646 -18.537 1.00 95.38 85 HIS A N 1
ATOM 640 C CA . HIS A 1 85 ? 3.018 -6.553 -18.411 1.00 95.38 85 HIS A CA 1
ATOM 641 C C . HIS A 1 85 ? 2.628 -5.630 -17.251 1.00 95.38 85 HIS A C 1
ATOM 643 O O . HIS A 1 85 ? 1.529 -5.764 -16.705 1.00 95.38 85 HIS A O 1
ATOM 649 N N . VAL A 1 86 ? 3.523 -4.725 -16.848 1.00 96.25 86 VAL A N 1
ATOM 650 C CA . VAL A 1 86 ? 3.120 -3.567 -16.035 1.00 96.25 86 VAL A CA 1
ATOM 651 C C . VAL A 1 86 ? 2.238 -2.648 -16.885 1.00 96.25 86 VAL A C 1
ATOM 653 O O . VAL A 1 86 ? 2.393 -2.604 -18.106 1.00 96.25 86 VAL A O 1
ATOM 656 N N . TRP A 1 87 ? 1.303 -1.945 -16.253 1.00 91.25 87 TRP A N 1
ATOM 657 C CA . TRP A 1 87 ? 0.398 -1.011 -16.919 1.00 91.25 87 TRP A CA 1
ATOM 658 C C . TRP A 1 87 ? 0.247 0.241 -16.064 1.00 91.25 87 TRP A C 1
ATOM 660 O O . TRP A 1 87 ? 0.059 0.141 -14.852 1.00 91.25 87 TRP A O 1
ATOM 670 N N . GLY A 1 88 ? 0.250 1.405 -16.707 1.00 90.94 88 GLY A N 1
ATOM 671 C CA . GLY A 1 88 ? 0.018 2.701 -16.076 1.00 90.94 88 GLY A CA 1
ATOM 672 C C . GLY A 1 88 ? 1.040 3.721 -16.553 1.00 90.94 88 GLY A C 1
ATOM 673 O O . GLY A 1 88 ? 1.981 3.348 -17.236 1.00 90.94 88 GLY A O 1
ATOM 674 N N . ALA A 1 89 ? 0.871 5.000 -16.230 1.00 88.31 89 ALA A N 1
ATOM 675 C CA . ALA A 1 89 ? 1.801 6.023 -16.714 1.00 88.31 89 ALA A CA 1
ATOM 676 C C . ALA A 1 89 ? 3.158 5.941 -15.990 1.00 88.31 89 ALA A C 1
ATOM 678 O O . ALA A 1 89 ? 4.185 5.629 -16.592 1.00 88.31 89 ALA A O 1
ATOM 679 N N . ASP A 1 90 ? 3.143 6.153 -14.677 1.00 95.19 90 ASP A N 1
ATOM 680 C CA . ASP A 1 90 ? 4.345 6.313 -13.859 1.00 95.19 90 ASP A CA 1
ATOM 681 C C . ASP A 1 90 ? 5.160 5.023 -13.700 1.00 95.19 90 ASP A C 1
ATOM 683 O O . ASP A 1 90 ? 6.393 5.052 -13.720 1.00 95.19 90 ASP A O 1
ATOM 687 N N . ILE A 1 91 ? 4.483 3.877 -13.590 1.00 97.38 91 ILE A N 1
ATOM 688 C CA . ILE A 1 91 ? 5.113 2.567 -13.375 1.00 97.38 91 ILE A CA 1
ATOM 689 C C . ILE A 1 91 ? 6.161 2.229 -14.442 1.00 97.38 91 ILE A C 1
ATOM 691 O O . ILE A 1 91 ? 7.104 1.493 -14.165 1.00 97.38 91 ILE A O 1
ATOM 695 N N . HIS A 1 92 ? 6.031 2.757 -15.665 1.00 97.56 92 HIS A N 1
ATOM 696 C CA . HIS A 1 92 ? 7.010 2.525 -16.726 1.00 97.56 92 HIS A CA 1
ATOM 697 C C . HIS A 1 92 ? 8.339 3.245 -16.462 1.00 97.56 92 HIS A C 1
ATOM 699 O O . HIS A 1 92 ? 9.395 2.665 -16.719 1.00 97.56 92 HIS A O 1
ATOM 705 N N . HIS A 1 93 ? 8.310 4.456 -15.898 1.00 97.56 93 HIS A N 1
ATOM 706 C CA . HIS A 1 93 ? 9.520 5.167 -15.475 1.00 97.56 93 HIS A CA 1
ATOM 707 C C . HIS A 1 93 ? 10.182 4.458 -14.289 1.00 97.56 93 HIS A C 1
ATOM 709 O O . HIS A 1 93 ? 11.389 4.217 -14.297 1.00 97.56 93 HIS A O 1
ATOM 715 N N . GLU A 1 94 ? 9.383 4.037 -13.306 1.00 98.06 94 GLU A N 1
ATOM 716 C CA . GLU A 1 94 ? 9.851 3.258 -12.152 1.00 98.06 94 GLU A CA 1
ATOM 717 C C . GLU A 1 94 ? 10.512 1.940 -12.593 1.00 98.06 94 GLU A C 1
ATOM 719 O O . GLU A 1 94 ? 11.610 1.596 -12.147 1.00 98.06 94 GLU A O 1
ATOM 724 N N . TYR A 1 95 ? 9.886 1.238 -13.541 1.00 98.38 95 TYR A N 1
ATOM 725 C CA . TYR A 1 95 ? 10.419 0.016 -14.135 1.00 98.38 95 TYR A CA 1
ATOM 726 C C . TYR A 1 95 ? 11.726 0.261 -14.896 1.00 98.38 95 TYR A C 1
ATOM 728 O O . TYR A 1 95 ? 12.657 -0.544 -14.801 1.00 98.38 95 TYR A O 1
ATOM 736 N N . TYR A 1 96 ? 11.811 1.355 -15.656 1.00 98.25 96 TYR A N 1
ATOM 737 C CA . TYR A 1 96 ? 13.005 1.718 -16.416 1.00 98.25 96 TYR A CA 1
ATOM 738 C C . TYR A 1 96 ? 14.216 1.920 -15.498 1.00 98.25 96 TYR A C 1
ATOM 740 O O . TYR A 1 96 ? 15.243 1.270 -15.700 1.00 98.25 96 TYR A O 1
ATOM 748 N N . PHE A 1 97 ? 14.090 2.732 -14.443 1.00 98.44 97 PHE A N 1
ATOM 749 C CA . PHE A 1 97 ? 15.200 2.972 -13.513 1.00 98.44 97 PHE A CA 1
ATOM 750 C C . PHE A 1 97 ? 15.579 1.727 -12.711 1.00 98.44 97 PHE A C 1
ATOM 752 O O . PHE A 1 97 ? 16.767 1.439 -12.566 1.00 98.44 97 PHE A O 1
ATOM 759 N N . SER A 1 98 ? 14.599 0.924 -12.284 1.00 98.50 98 SER A N 1
ATOM 760 C CA . SER A 1 98 ? 14.862 -0.420 -11.754 1.00 98.50 98 SER A CA 1
ATOM 761 C C . SER A 1 98 ? 15.681 -1.279 -12.719 1.00 98.50 98 SER A C 1
ATOM 763 O O . SER A 1 98 ? 16.626 -1.951 -12.313 1.00 98.50 98 SER A O 1
ATOM 765 N N . SER A 1 99 ? 15.328 -1.268 -14.005 1.00 98.44 99 SER A N 1
ATOM 766 C CA . SER A 1 99 ? 15.996 -2.085 -15.021 1.00 98.44 99 SER A CA 1
ATOM 767 C C . SER A 1 99 ? 17.434 -1.632 -15.263 1.00 98.44 99 SER A C 1
ATOM 769 O O . SER A 1 99 ? 18.306 -2.479 -15.440 1.00 98.44 99 SER A O 1
ATOM 771 N N . LEU A 1 100 ? 17.711 -0.322 -15.220 1.00 98.44 100 LEU A N 1
ATOM 772 C CA . LEU A 1 100 ? 19.081 0.195 -15.291 1.00 98.44 100 LEU A CA 1
ATOM 773 C C . LEU A 1 100 ? 19.940 -0.381 -14.164 1.00 98.44 100 LEU A C 1
ATOM 775 O O . LEU A 1 100 ? 20.980 -0.968 -14.447 1.00 98.44 100 LEU A O 1
ATOM 779 N N . VAL A 1 101 ? 19.466 -0.289 -12.916 1.00 98.44 101 VAL A N 1
ATOM 780 C CA . VAL A 1 101 ? 20.177 -0.816 -11.739 1.00 98.44 101 VAL A CA 1
ATOM 781 C C . VAL A 1 101 ? 20.318 -2.336 -11.801 1.00 98.44 101 VAL A C 1
ATOM 783 O O . VAL A 1 101 ? 21.376 -2.865 -11.471 1.00 98.44 101 VAL A O 1
ATOM 786 N N . GLN A 1 102 ? 19.286 -3.056 -12.250 1.00 98.38 102 GLN A N 1
ATOM 787 C CA . GLN A 1 102 ? 19.347 -4.509 -12.417 1.00 98.38 102 GLN A CA 1
ATOM 788 C C . GLN A 1 102 ? 20.405 -4.928 -13.449 1.00 98.38 102 GLN A C 1
ATOM 790 O O . GLN A 1 102 ? 21.145 -5.879 -13.207 1.00 98.38 102 GLN A O 1
ATOM 795 N N . ASN A 1 103 ? 20.503 -4.215 -14.572 1.00 97.81 103 ASN A N 1
ATOM 796 C CA . ASN A 1 103 ? 21.417 -4.561 -15.660 1.00 97.81 103 ASN A CA 1
ATOM 797 C C . ASN A 1 103 ? 22.871 -4.164 -15.370 1.00 97.81 103 ASN A C 1
ATOM 799 O O . ASN A 1 103 ? 23.789 -4.886 -15.750 1.00 97.81 103 ASN A O 1
ATOM 803 N N . SER A 1 104 ? 23.094 -3.029 -14.704 1.00 97.19 104 SER A N 1
ATOM 804 C CA . SER A 1 104 ? 24.436 -2.554 -14.342 1.00 97.19 104 SER A CA 1
ATOM 805 C C . SER A 1 104 ? 24.935 -3.120 -13.009 1.00 97.19 104 SER A C 1
ATOM 807 O O . SER A 1 104 ? 26.123 -3.014 -12.711 1.00 97.19 104 SER A O 1
ATOM 809 N N . SER A 1 105 ? 24.036 -3.673 -12.182 1.00 96.44 105 SER A N 1
ATOM 810 C CA . SER A 1 105 ? 24.279 -3.977 -10.761 1.00 96.44 105 SER A CA 1
ATOM 811 C C . SER A 1 105 ? 24.788 -2.773 -9.953 1.00 96.44 105 SER A C 1
ATOM 813 O O . SER A 1 105 ? 25.419 -2.933 -8.908 1.00 96.44 105 SER A O 1
ATOM 815 N N . PHE A 1 106 ? 24.522 -1.557 -10.434 1.00 97.06 106 PHE A N 1
ATOM 816 C CA . PHE A 1 106 ? 25.019 -0.313 -9.862 1.00 97.06 106 PHE A CA 1
ATOM 817 C C . PHE A 1 106 ? 23.989 0.808 -10.021 1.00 97.06 106 PHE A C 1
ATOM 819 O O . PHE A 1 106 ? 23.483 1.063 -11.115 1.00 97.06 106 PHE A O 1
ATOM 826 N N . TRP A 1 107 ? 23.699 1.510 -8.928 1.00 97.94 107 TRP A N 1
ATOM 827 C CA . TRP A 1 107 ? 22.841 2.689 -8.969 1.00 97.94 107 TRP A CA 1
ATOM 828 C C . TRP A 1 107 ? 23.650 3.939 -9.313 1.00 97.94 107 TRP A C 1
ATOM 830 O O . TRP A 1 107 ? 24.411 4.444 -8.488 1.00 97.94 107 TRP A O 1
ATOM 840 N N . ASP A 1 108 ? 23.464 4.439 -10.534 1.00 97.50 108 ASP A N 1
ATOM 841 C CA . ASP A 1 108 ? 24.049 5.699 -10.980 1.00 97.50 108 ASP A CA 1
ATOM 842 C C . ASP A 1 108 ? 23.184 6.885 -10.530 1.00 97.50 108 ASP A C 1
ATOM 844 O O . ASP A 1 108 ? 22.199 7.266 -11.171 1.00 97.50 108 ASP A O 1
ATOM 848 N N . SER A 1 109 ? 23.568 7.483 -9.403 1.00 96.44 109 SER A N 1
ATOM 849 C CA . SER A 1 109 ? 22.907 8.663 -8.847 1.00 96.44 109 SER A CA 1
ATOM 850 C C . SER A 1 109 ? 23.184 9.953 -9.631 1.00 96.44 109 SER A C 1
ATOM 852 O O . SER A 1 109 ? 22.621 10.989 -9.287 1.00 96.44 109 SER A O 1
ATOM 854 N N . SER A 1 110 ? 24.067 9.934 -10.640 1.00 97.38 110 SER A N 1
ATOM 855 C CA . SER A 1 110 ? 24.350 11.113 -11.473 1.00 97.38 110 SER A CA 1
ATOM 856 C C . SER A 1 110 ? 23.245 11.393 -12.498 1.00 97.38 110 SER A C 1
ATOM 858 O O . SER A 1 110 ? 23.119 12.523 -12.973 1.00 97.38 110 SER A O 1
ATOM 860 N N . ILE A 1 111 ? 22.404 10.395 -12.796 1.00 97.25 111 ILE A N 1
ATOM 861 C CA . ILE A 1 111 ? 21.238 10.552 -13.667 1.00 97.25 111 ILE A CA 1
ATOM 862 C C . ILE A 1 111 ? 20.170 11.347 -12.907 1.00 97.25 111 ILE A C 1
ATOM 864 O O . ILE A 1 111 ? 19.477 10.815 -12.033 1.00 97.25 111 ILE A O 1
ATOM 868 N N . ALA A 1 112 ? 20.063 12.634 -13.242 1.00 96.50 112 ALA A N 1
ATOM 869 C CA . ALA A 1 112 ? 19.145 13.578 -12.617 1.00 96.50 112 ALA A CA 1
ATOM 870 C C . ALA A 1 112 ? 17.700 13.333 -13.071 1.00 96.50 112 ALA A C 1
ATOM 872 O O . ALA A 1 112 ? 17.247 13.878 -14.075 1.00 96.50 112 ALA A O 1
ATOM 873 N N . ASP A 1 113 ? 16.983 12.515 -12.307 1.00 97.06 113 ASP A N 1
ATOM 874 C CA . ASP A 1 113 ? 15.573 12.212 -12.520 1.00 97.06 113 ASP A CA 1
ATOM 875 C C . ASP A 1 113 ? 14.888 11.926 -11.174 1.00 97.06 113 ASP A C 1
ATOM 877 O O . ASP A 1 113 ? 15.471 11.310 -10.273 1.00 97.06 113 ASP A 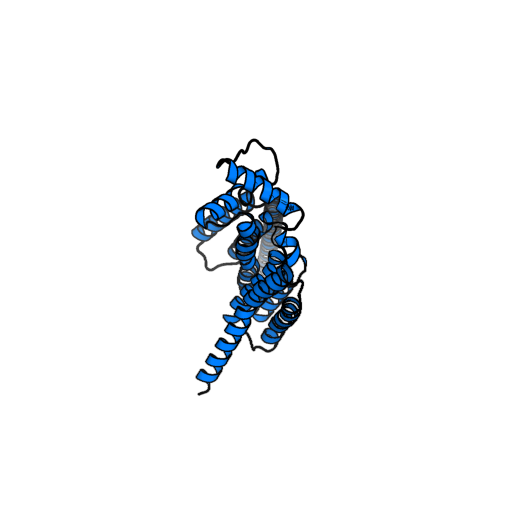O 1
ATOM 881 N N . GLU A 1 114 ? 13.650 12.396 -11.020 1.00 95.56 114 GLU A N 1
ATOM 882 C CA . GLU A 1 114 ? 12.895 12.264 -9.774 1.00 95.56 114 GLU A CA 1
ATOM 883 C C . GLU A 1 114 ? 12.582 10.805 -9.412 1.00 95.56 114 GLU A C 1
ATOM 885 O O . GLU A 1 114 ? 12.574 10.467 -8.229 1.00 95.56 114 GLU A O 1
ATOM 890 N N . TYR A 1 115 ? 12.388 9.929 -10.401 1.00 95.94 115 TYR A N 1
ATOM 891 C CA . TYR A 1 115 ? 12.136 8.505 -10.198 1.00 95.94 115 TYR A CA 1
ATOM 892 C C . TYR A 1 115 ? 13.425 7.773 -9.822 1.00 95.94 115 TYR A C 1
ATOM 894 O O . TYR A 1 115 ? 13.415 6.935 -8.920 1.00 95.94 115 TYR A O 1
ATOM 902 N N . ASN A 1 116 ? 14.553 8.124 -10.452 1.00 97.62 116 ASN A N 1
ATOM 903 C CA . ASN A 1 116 ? 15.858 7.533 -10.134 1.00 97.62 116 ASN A CA 1
ATOM 904 C C . ASN A 1 116 ? 16.290 7.812 -8.686 1.00 97.62 116 ASN A C 1
ATOM 906 O O . ASN A 1 116 ? 16.879 6.954 -8.022 1.00 97.62 116 ASN A O 1
ATOM 910 N N . ALA A 1 117 ? 15.973 9.010 -8.186 1.00 96.94 117 ALA A N 1
ATOM 911 C CA . ALA A 1 117 ? 16.282 9.427 -6.824 1.00 96.94 117 ALA A CA 1
ATOM 912 C C . ALA A 1 117 ? 15.506 8.637 -5.751 1.00 96.94 117 ALA A C 1
ATOM 914 O O . ALA A 1 117 ? 15.921 8.609 -4.590 1.00 96.94 117 ALA A O 1
ATOM 915 N N . MET A 1 118 ? 14.386 7.995 -6.106 1.00 97.94 118 MET A N 1
ATOM 916 C CA . MET A 1 118 ? 13.567 7.225 -5.168 1.00 97.94 118 MET A CA 1
ATOM 917 C C . MET A 1 118 ? 14.071 5.782 -5.068 1.00 97.94 118 MET A C 1
ATOM 919 O O . MET A 1 118 ? 13.727 4.918 -5.874 1.00 97.94 118 MET A O 1
ATOM 923 N N . LEU A 1 119 ? 14.841 5.488 -4.016 1.00 97.94 119 LEU A N 1
ATOM 924 C CA . LEU A 1 119 ? 15.436 4.160 -3.795 1.00 97.94 119 LEU A CA 1
ATOM 925 C C . LEU A 1 119 ? 14.396 3.042 -3.667 1.00 97.94 119 LEU A C 1
ATOM 927 O O . LEU A 1 119 ? 14.693 1.883 -3.970 1.00 97.94 119 LEU A O 1
ATOM 931 N N . SER A 1 120 ? 13.173 3.385 -3.247 1.00 98.06 120 SER A N 1
ATOM 932 C CA . SER A 1 120 ? 12.055 2.439 -3.196 1.00 98.06 120 SER A CA 1
ATOM 933 C C . SER A 1 120 ? 11.667 1.871 -4.559 1.00 98.06 120 SER A C 1
ATOM 935 O O . SER A 1 120 ? 11.038 0.823 -4.589 1.00 98.06 120 SER A O 1
ATOM 937 N N . VAL A 1 121 ? 12.033 2.513 -5.671 1.00 98.00 121 VAL A N 1
ATOM 938 C CA . VAL A 1 121 ? 11.738 2.037 -7.031 1.00 98.00 121 VAL A CA 1
ATOM 939 C C . VAL A 1 121 ? 12.971 1.917 -7.915 1.00 98.00 121 VAL A C 1
ATOM 941 O O . VAL A 1 121 ? 12.890 1.245 -8.932 1.00 98.00 121 VAL A O 1
ATOM 944 N N . SER A 1 122 ? 14.119 2.488 -7.549 1.00 97.62 122 SER A N 1
ATOM 945 C CA . SER A 1 122 ? 15.369 2.281 -8.293 1.00 97.62 122 SER A CA 1
ATOM 946 C C . SER A 1 122 ? 16.196 1.106 -7.759 1.00 97.62 122 SER A C 1
ATOM 948 O O . SER A 1 122 ? 16.693 0.308 -8.548 1.00 97.62 122 SER A O 1
ATOM 950 N N . ILE A 1 123 ? 16.309 0.938 -6.434 1.00 98.19 123 ILE A N 1
ATOM 951 C CA . ILE A 1 123 ? 17.182 -0.079 -5.810 1.00 98.19 123 ILE A CA 1
ATOM 952 C C . ILE A 1 123 ? 16.396 -1.262 -5.238 1.00 98.19 123 ILE A C 1
ATOM 954 O O . ILE A 1 123 ? 16.804 -2.416 -5.389 1.00 98.19 123 ILE A O 1
ATOM 958 N N . LEU A 1 124 ? 15.278 -0.997 -4.560 1.00 98.44 124 LEU A N 1
ATOM 959 C CA . LEU A 1 124 ? 14.530 -2.042 -3.860 1.00 98.44 124 LEU A CA 1
ATOM 960 C C . LEU A 1 124 ? 13.979 -3.134 -4.804 1.00 98.44 124 LEU A C 1
ATOM 962 O O . LEU A 1 124 ? 14.155 -4.312 -4.476 1.00 98.44 124 LEU A O 1
ATOM 966 N N . PRO A 1 125 ? 13.384 -2.823 -5.978 1.00 98.44 125 PRO A N 1
ATOM 967 C CA . PRO A 1 125 ? 12.877 -3.867 -6.865 1.00 98.44 125 PRO A CA 1
ATOM 968 C C . PRO A 1 125 ? 13.966 -4.802 -7.417 1.00 98.44 125 PRO A C 1
ATOM 970 O O . PRO A 1 125 ? 13.753 -6.016 -7.364 1.00 98.44 125 PRO A O 1
ATOM 973 N N . PRO A 1 126 ? 15.144 -4.319 -7.873 1.00 98.50 126 PRO A N 1
ATOM 974 C CA . PRO A 1 126 ? 16.261 -5.191 -8.245 1.00 98.50 126 PRO A CA 1
ATOM 975 C C . PRO A 1 126 ? 16.734 -6.116 -7.121 1.00 98.50 126 PRO A C 1
ATOM 977 O O . PRO A 1 126 ? 16.969 -7.296 -7.378 1.00 98.50 126 PRO A O 1
ATOM 980 N N . ILE A 1 127 ? 16.817 -5.626 -5.876 1.00 98.44 127 ILE A N 1
ATOM 981 C CA . ILE A 1 127 ? 17.174 -6.463 -4.717 1.00 98.44 127 ILE A CA 1
ATOM 982 C C . ILE A 1 127 ? 16.147 -7.585 -4.534 1.00 98.44 127 ILE A C 1
ATOM 984 O O . ILE A 1 127 ? 16.522 -8.751 -4.417 1.00 98.44 127 ILE A O 1
ATOM 988 N N . ILE A 1 128 ? 14.852 -7.253 -4.541 1.00 98.50 128 ILE A N 1
ATOM 989 C CA . ILE A 1 128 ? 13.777 -8.246 -4.403 1.00 98.50 128 ILE A CA 1
ATOM 990 C C . ILE A 1 128 ? 13.828 -9.251 -5.558 1.00 98.50 128 ILE A C 1
ATOM 992 O O . ILE A 1 128 ? 13.715 -10.453 -5.334 1.00 98.50 128 ILE A O 1
ATOM 996 N N . SER A 1 129 ? 14.036 -8.774 -6.786 1.00 98.62 129 SER A N 1
ATOM 997 C CA . SER A 1 129 ? 14.148 -9.612 -7.980 1.00 98.62 129 SER A CA 1
ATOM 998 C C . SER A 1 129 ? 15.292 -10.622 -7.858 1.00 98.62 129 SER A C 1
ATOM 1000 O O . SER A 1 129 ? 15.075 -11.813 -8.084 1.00 98.62 129 SER A O 1
ATOM 1002 N N . ALA A 1 130 ? 16.473 -10.177 -7.420 1.00 98.06 130 ALA A N 1
ATOM 1003 C CA . ALA A 1 130 ? 17.643 -11.031 -7.234 1.00 98.06 130 ALA A CA 1
ATOM 1004 C C . ALA A 1 130 ? 17.462 -12.051 -6.096 1.00 98.06 130 ALA A C 1
ATOM 1006 O O . ALA A 1 130 ? 17.814 -13.217 -6.256 1.00 98.06 130 ALA A O 1
ATOM 1007 N N . VAL A 1 131 ? 16.887 -11.637 -4.961 1.00 98.06 131 VAL A N 1
ATOM 1008 C CA . VAL A 1 131 ? 16.677 -12.513 -3.793 1.00 98.06 131 VAL A CA 1
ATOM 1009 C C . VAL A 1 131 ? 15.585 -13.553 -4.052 1.00 98.06 131 VAL A C 1
ATOM 1011 O O . VAL A 1 131 ? 15.733 -14.711 -3.669 1.00 98.06 131 VAL A O 1
ATOM 1014 N N . CYS A 1 132 ? 14.481 -13.156 -4.685 1.00 97.50 132 CYS A N 1
ATOM 1015 C CA . CYS A 1 132 ? 13.334 -14.034 -4.919 1.00 97.50 132 CYS A CA 1
ATOM 1016 C C . CYS A 1 132 ? 13.420 -14.822 -6.234 1.00 97.50 132 CYS A C 1
ATOM 1018 O O . CYS A 1 132 ? 12.616 -15.730 -6.435 1.00 97.50 132 CYS A O 1
ATOM 1020 N N . GLY A 1 133 ? 14.339 -14.476 -7.140 1.00 97.81 133 GLY A N 1
ATOM 1021 C CA . GLY A 1 133 ? 14.463 -15.121 -8.450 1.00 97.81 133 GLY A CA 1
ATOM 1022 C C . GLY A 1 133 ? 13.280 -14.851 -9.388 1.00 97.81 133 GLY A C 1
ATOM 1023 O O . GLY A 1 133 ? 12.971 -15.679 -10.241 1.00 97.81 133 GLY A O 1
ATOM 1024 N N . ILE A 1 134 ? 12.595 -13.713 -9.228 1.00 97.94 134 ILE A N 1
ATOM 1025 C CA . ILE A 1 134 ? 11.451 -13.310 -10.064 1.00 97.94 134 ILE A CA 1
ATOM 1026 C C . ILE A 1 134 ? 11.793 -12.056 -10.868 1.00 97.94 134 ILE A C 1
ATOM 1028 O O . ILE A 1 134 ? 12.530 -11.200 -10.392 1.00 97.94 134 ILE A O 1
ATOM 1032 N N . SER A 1 135 ? 11.238 -11.904 -12.072 1.00 98.38 135 SER A N 1
ATOM 1033 C CA . SER A 1 135 ? 11.453 -10.702 -12.897 1.00 98.38 135 SER A CA 1
ATOM 1034 C C . SER A 1 135 ? 10.915 -9.434 -12.222 1.00 98.38 135 SER A C 1
ATOM 1036 O O . SER A 1 135 ? 9.895 -9.512 -11.528 1.00 98.38 135 SER A O 1
ATOM 1038 N N . LEU A 1 136 ? 11.488 -8.265 -12.537 1.00 98.38 136 LEU A N 1
ATOM 1039 C CA . LEU A 1 136 ? 10.989 -6.956 -12.083 1.00 98.38 136 LEU A CA 1
ATOM 1040 C C . LEU A 1 136 ? 9.483 -6.778 -12.315 1.00 98.38 136 LEU A C 1
ATOM 1042 O O . LEU A 1 136 ? 8.784 -6.254 -11.453 1.00 98.38 136 LEU A O 1
ATOM 1046 N N . THR A 1 137 ? 8.948 -7.290 -13.428 1.00 98.38 137 THR A N 1
ATOM 1047 C CA . THR A 1 137 ? 7.513 -7.215 -13.745 1.00 98.38 137 THR A CA 1
ATOM 1048 C C . THR A 1 137 ? 6.659 -7.817 -12.632 1.00 98.38 137 THR A C 1
ATOM 1050 O O . THR A 1 137 ? 5.673 -7.221 -12.214 1.00 98.38 137 THR A O 1
ATOM 1053 N N . TRP A 1 138 ? 7.057 -8.970 -12.097 1.00 98.31 138 TRP A N 1
ATOM 1054 C CA . TRP A 1 138 ? 6.337 -9.636 -11.012 1.00 98.31 138 TRP A CA 1
ATOM 1055 C C . TRP A 1 138 ? 6.609 -9.004 -9.647 1.00 98.31 138 TRP A C 1
ATOM 1057 O O . TRP A 1 138 ? 5.729 -9.034 -8.790 1.00 98.31 138 TRP A O 1
ATOM 1067 N N . VAL A 1 139 ? 7.765 -8.362 -9.455 1.00 98.69 139 VAL A N 1
ATOM 1068 C CA . VAL A 1 139 ? 8.011 -7.540 -8.261 1.00 98.69 139 VAL A CA 1
ATOM 1069 C C . VAL A 1 139 ? 6.975 -6.415 -8.179 1.00 98.69 139 VAL A C 1
ATOM 1071 O O . VAL A 1 139 ? 6.260 -6.313 -7.182 1.00 98.69 139 VAL A O 1
ATOM 1074 N N . PHE A 1 140 ? 6.812 -5.641 -9.252 1.00 98.38 140 PHE A N 1
ATOM 1075 C CA . PHE A 1 140 ? 5.842 -4.543 -9.295 1.00 98.38 140 PHE A CA 1
ATOM 1076 C C . PHE A 1 140 ? 4.381 -5.007 -9.282 1.00 98.38 140 PHE A C 1
ATOM 1078 O O . PHE A 1 140 ? 3.521 -4.289 -8.786 1.00 98.38 140 PHE A O 1
ATOM 1085 N N . LYS A 1 141 ? 4.076 -6.206 -9.789 1.00 97.94 141 LYS A N 1
ATOM 1086 C CA . LYS A 1 141 ? 2.684 -6.677 -9.913 1.00 97.94 141 LYS A CA 1
ATOM 1087 C C . LYS A 1 141 ? 2.176 -7.530 -8.759 1.00 97.94 141 LYS A C 1
ATOM 1089 O O . LYS A 1 141 ? 0.972 -7.678 -8.579 1.00 97.94 141 LYS A O 1
ATOM 1094 N N . ILE A 1 142 ? 3.085 -8.122 -7.990 1.00 98.25 142 ILE A N 1
ATOM 1095 C CA . ILE A 1 142 ? 2.738 -8.998 -6.868 1.00 98.25 142 ILE A CA 1
ATOM 1096 C C . ILE A 1 142 ? 3.269 -8.396 -5.576 1.00 98.25 142 ILE A C 1
ATOM 1098 O O . ILE A 1 142 ? 2.495 -8.131 -4.662 1.00 98.25 142 ILE A O 1
ATOM 1102 N N . VAL A 1 143 ? 4.577 -8.154 -5.492 1.00 98.56 143 VAL A N 1
ATOM 1103 C CA . VAL A 1 143 ? 5.222 -7.805 -4.219 1.00 98.56 143 VAL A CA 1
ATOM 1104 C C . VAL A 1 143 ? 4.785 -6.426 -3.730 1.00 98.56 143 VAL A C 1
ATOM 1106 O O . VAL A 1 143 ? 4.380 -6.292 -2.577 1.00 98.56 143 VAL A O 1
ATOM 1109 N N . TYR A 1 144 ? 4.805 -5.419 -4.600 1.00 98.50 144 TYR A N 1
ATOM 1110 C CA . TYR A 1 144 ? 4.446 -4.045 -4.236 1.00 98.50 144 TYR A CA 1
ATOM 1111 C C . TYR A 1 144 ? 2.962 -3.914 -3.843 1.00 98.50 144 TYR A C 1
ATOM 1113 O O . TYR A 1 144 ? 2.690 -3.445 -2.734 1.00 98.50 144 TYR A O 1
ATOM 1121 N N . PRO A 1 145 ? 2.005 -4.453 -4.623 1.00 98.44 145 PRO A N 1
ATOM 1122 C CA . PRO A 1 145 ? 0.603 -4.497 -4.219 1.00 98.44 145 PRO A CA 1
ATOM 1123 C C . PRO A 1 145 ? 0.356 -5.297 -2.930 1.00 98.44 145 PRO A C 1
ATOM 1125 O O . PRO A 1 145 ? -0.459 -4.893 -2.101 1.00 98.44 145 PRO A O 1
ATOM 1128 N N . LEU A 1 146 ? 1.078 -6.402 -2.695 1.00 98.50 146 LEU A N 1
ATOM 1129 C CA . LEU A 1 146 ? 0.982 -7.133 -1.424 1.00 98.50 146 LEU A CA 1
ATOM 1130 C C . LEU A 1 146 ? 1.459 -6.287 -0.242 1.00 98.50 146 LEU A C 1
ATOM 1132 O O . LEU A 1 146 ? 0.788 -6.266 0.789 1.00 98.50 146 LEU A O 1
ATOM 1136 N N . ILE A 1 147 ? 2.575 -5.571 -0.379 1.00 98.56 147 ILE A N 1
ATOM 1137 C CA . ILE A 1 147 ? 3.063 -4.642 0.649 1.00 98.56 147 ILE A CA 1
ATOM 1138 C C . ILE A 1 147 ? 2.031 -3.529 0.882 1.00 98.56 147 ILE A C 1
ATOM 1140 O O . ILE A 1 147 ? 1.667 -3.251 2.026 1.00 98.56 147 ILE A O 1
ATOM 1144 N N . PHE A 1 148 ? 1.487 -2.953 -0.190 1.00 98.75 148 PHE A N 1
ATOM 1145 C CA . PHE A 1 148 ? 0.471 -1.906 -0.119 1.00 98.75 148 PHE A CA 1
ATOM 1146 C C . PHE A 1 148 ? -0.834 -2.370 0.538 1.00 98.75 148 PHE A C 1
ATOM 1148 O O . PHE A 1 148 ? -1.482 -1.600 1.245 1.00 98.75 148 PHE A O 1
ATOM 1155 N N . SER A 1 149 ? -1.198 -3.649 0.405 1.00 98.62 149 SER A N 1
ATOM 1156 C CA . SER A 1 149 ? -2.398 -4.211 1.041 1.00 98.62 149 SER A CA 1
ATOM 1157 C C . SER A 1 149 ? -2.403 -4.099 2.576 1.00 98.62 149 SER A C 1
ATOM 1159 O O . SER A 1 149 ? -3.462 -4.167 3.205 1.00 98.62 149 SER A O 1
ATOM 1161 N N . PHE A 1 150 ? -1.243 -3.853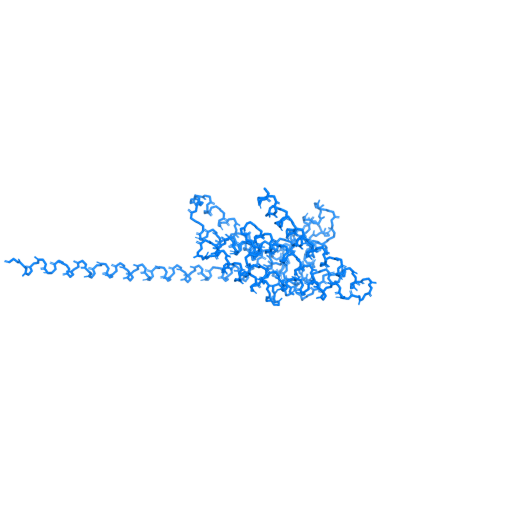 3.199 1.00 98.56 150 PHE A N 1
ATOM 1162 C CA . PHE A 1 150 ? -1.149 -3.570 4.630 1.00 98.56 150 PHE A CA 1
ATOM 1163 C C . PHE A 1 150 ? -1.603 -2.156 5.008 1.00 98.56 150 PHE A C 1
ATOM 1165 O O . PHE A 1 150 ? -1.967 -1.949 6.166 1.00 98.56 150 PHE A O 1
ATOM 1172 N N . VAL A 1 151 ? -1.642 -1.197 4.077 1.00 98.75 151 VAL A N 1
ATOM 1173 C CA . VAL A 1 151 ? -2.118 0.174 4.330 1.00 98.75 151 VAL A CA 1
ATOM 1174 C C . VAL A 1 151 ? -3.512 0.189 4.969 1.00 98.75 151 VAL A C 1
ATOM 1176 O O . VAL A 1 151 ? -3.636 0.690 6.093 1.00 98.75 151 VAL A O 1
ATOM 1179 N N . PRO A 1 152 ? -4.560 -0.404 4.362 1.00 98.69 152 PRO A N 1
ATOM 1180 C CA . PRO A 1 152 ? -5.889 -0.422 4.971 1.00 98.69 152 PRO A CA 1
ATOM 1181 C C . PRO A 1 152 ? -5.915 -1.174 6.309 1.00 98.69 152 PRO A C 1
ATOM 1183 O O . PRO A 1 152 ? -6.628 -0.774 7.232 1.00 98.69 152 PRO A O 1
ATOM 1186 N N . LEU A 1 153 ? -5.092 -2.214 6.484 1.00 98.31 153 LEU A N 1
ATOM 1187 C CA . LEU A 1 153 ? -4.986 -2.911 7.767 1.00 98.31 153 LEU A CA 1
ATOM 1188 C C . LEU A 1 153 ? -4.400 -2.006 8.867 1.00 98.31 153 LEU A C 1
ATOM 1190 O O . LEU A 1 153 ? -4.918 -1.983 9.986 1.00 98.31 153 LEU A O 1
ATOM 1194 N N . VAL A 1 154 ? -3.352 -1.236 8.567 1.00 98.56 154 VAL A N 1
ATOM 1195 C CA . VAL A 1 154 ? -2.758 -0.268 9.503 1.00 98.56 154 VAL A CA 1
ATOM 1196 C C . VAL A 1 154 ? -3.739 0.866 9.813 1.00 98.56 154 VAL A C 1
ATOM 1198 O O . VAL A 1 154 ? -3.877 1.248 10.981 1.00 98.56 154 VAL A O 1
ATOM 1201 N N . LEU A 1 155 ? -4.487 1.353 8.818 1.00 98.56 155 LEU A N 1
ATOM 1202 C CA . LEU A 1 155 ? -5.564 2.326 9.028 1.00 98.56 155 LEU A CA 1
ATOM 1203 C C . LEU A 1 155 ? -6.637 1.776 9.974 1.00 98.56 155 LEU A C 1
ATOM 1205 O O . LEU A 1 155 ? -7.008 2.450 10.934 1.00 98.56 155 LEU A O 1
ATOM 1209 N N . TYR A 1 156 ? -7.058 0.520 9.799 1.00 98.44 156 TYR A N 1
ATOM 1210 C CA . TYR A 1 156 ? -8.018 -0.121 10.699 1.00 98.44 156 TYR A CA 1
ATOM 1211 C C . TYR A 1 156 ? -7.506 -0.187 12.138 1.00 98.44 156 TYR A C 1
ATOM 1213 O O . TYR A 1 156 ? -8.225 0.182 13.070 1.00 98.44 156 TYR A O 1
ATOM 1221 N N . GLN A 1 157 ? -6.246 -0.597 12.332 1.00 97.25 157 GLN A N 1
ATOM 1222 C CA . GLN A 1 157 ? -5.621 -0.616 13.659 1.00 97.25 157 GLN A CA 1
ATOM 1223 C C . GLN A 1 157 ? -5.502 0.779 14.275 1.00 97.25 157 GLN A C 1
ATOM 1225 O O . GLN A 1 157 ? -5.506 0.906 15.498 1.00 97.25 157 GLN 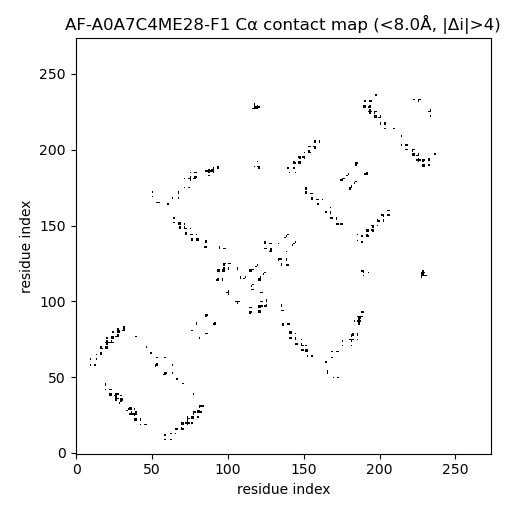A O 1
ATOM 1230 N N . THR A 1 158 ? -5.393 1.816 13.452 1.00 97.75 158 THR A N 1
ATOM 1231 C CA . THR A 1 158 ? -5.331 3.208 13.902 1.00 97.75 158 THR A CA 1
ATOM 1232 C C . THR A 1 158 ? -6.713 3.717 14.307 1.00 97.75 158 THR A C 1
ATOM 1234 O O . THR A 1 158 ? -6.874 4.282 15.390 1.00 97.75 158 THR A O 1
ATOM 1237 N N . PHE A 1 159 ? -7.733 3.487 13.479 1.00 97.88 159 PHE A N 1
ATOM 1238 C CA . PHE A 1 159 ? -9.091 3.977 13.714 1.00 97.88 159 PHE A CA 1
ATOM 1239 C C . PHE A 1 159 ? -9.758 3.276 14.891 1.00 97.88 159 PHE A C 1
ATOM 1241 O O . PHE A 1 159 ? -10.310 3.946 15.760 1.00 97.88 159 PHE A O 1
ATOM 1248 N N . ARG A 1 160 ? -9.617 1.953 15.022 1.00 96.06 160 ARG A N 1
ATOM 1249 C CA . ARG A 1 160 ? -10.233 1.198 16.128 1.00 96.06 160 ARG A CA 1
ATOM 1250 C C . ARG A 1 160 ? -9.717 1.554 17.529 1.00 96.06 160 ARG A C 1
ATOM 1252 O O . ARG A 1 160 ? -10.223 1.062 18.530 1.00 96.06 160 ARG A O 1
ATOM 1259 N N . ARG A 1 161 ? -8.664 2.375 17.618 1.00 95.62 161 ARG A N 1
ATOM 1260 C CA . ARG A 1 161 ? -8.166 2.945 18.883 1.00 95.62 161 ARG A CA 1
ATOM 1261 C C . ARG A 1 161 ? -8.918 4.195 19.320 1.00 95.62 161 ARG A C 1
ATOM 1263 O O . ARG A 1 161 ? -8.720 4.648 20.441 1.00 95.62 161 ARG A O 1
ATOM 1270 N N . GLN A 1 162 ? -9.714 4.767 18.426 1.00 95.50 162 GLN A N 1
ATOM 1271 C CA . GLN A 1 162 ? -10.410 6.037 18.611 1.00 95.50 162 GLN A CA 1
ATOM 1272 C C . GLN A 1 162 ? -11.927 5.875 18.484 1.00 95.50 162 GLN A C 1
ATOM 1274 O O . GLN A 1 162 ? -12.673 6.601 19.131 1.00 95.50 162 GLN A O 1
ATOM 1279 N N . ILE A 1 163 ? -12.380 4.914 17.676 1.00 96.50 163 ILE A N 1
ATOM 1280 C CA . ILE A 1 163 ? -13.794 4.637 17.401 1.00 96.50 163 ILE A CA 1
ATOM 1281 C C . ILE A 1 163 ? -14.079 3.131 17.477 1.00 96.50 163 ILE A C 1
ATOM 1283 O O . ILE A 1 163 ? -13.160 2.325 17.621 1.00 96.50 163 ILE A O 1
ATOM 1287 N N . SER A 1 164 ? -15.353 2.739 17.391 1.00 96.44 164 SER A N 1
ATOM 1288 C CA . SER A 1 164 ? -15.750 1.328 17.463 1.00 96.44 164 SER A CA 1
ATOM 1289 C C . SER A 1 164 ? -15.234 0.508 16.272 1.00 96.44 164 SER A C 1
ATOM 1291 O O . SER A 1 164 ? -15.102 1.022 15.160 1.00 96.44 164 SER A O 1
ATOM 1293 N N . ASP A 1 165 ? -14.999 -0.791 16.492 1.00 96.12 165 ASP A N 1
ATOM 1294 C CA . ASP A 1 165 ? -14.483 -1.719 15.471 1.00 96.12 165 ASP A CA 1
ATOM 1295 C C . ASP A 1 165 ? -15.334 -1.715 14.184 1.00 96.12 165 ASP A C 1
ATOM 1297 O O . ASP A 1 165 ? -14.784 -1.699 13.085 1.00 96.12 165 ASP A O 1
ATOM 1301 N N . LYS A 1 166 ? -16.672 -1.668 14.299 1.00 95.50 166 LYS A N 1
ATOM 1302 C CA . LYS A 1 166 ? -17.579 -1.657 13.136 1.00 95.50 166 LYS A CA 1
ATOM 1303 C C . LYS A 1 166 ? -17.450 -0.362 12.322 1.00 95.50 166 LYS A C 1
ATOM 1305 O O . LYS A 1 166 ? -17.378 -0.429 11.101 1.00 95.50 166 LYS A O 1
ATOM 1310 N N . ILE A 1 167 ? -17.361 0.804 12.972 1.00 97.25 167 ILE A N 1
ATOM 1311 C CA . ILE A 1 167 ? -17.203 2.089 12.264 1.00 97.25 167 ILE A CA 1
ATOM 1312 C C . ILE A 1 167 ? -15.798 2.191 11.655 1.00 97.25 167 ILE A C 1
ATOM 1314 O O . ILE A 1 167 ? -15.661 2.607 10.506 1.00 97.25 167 ILE A O 1
ATOM 1318 N N . ALA A 1 168 ? -14.762 1.754 12.380 1.00 98.06 168 ALA A N 1
ATOM 1319 C CA . ALA A 1 168 ? -13.397 1.676 11.863 1.00 98.06 168 ALA A CA 1
ATOM 1320 C C . ALA A 1 168 ? -13.309 0.781 10.619 1.00 98.06 168 ALA A C 1
ATOM 1322 O O . ALA A 1 168 ? -12.687 1.170 9.632 1.00 98.06 168 ALA A O 1
ATOM 1323 N N . PHE A 1 169 ? -13.957 -0.388 10.648 1.00 98.50 169 PHE A N 1
ATOM 1324 C CA . PHE A 1 169 ? -14.050 -1.271 9.489 1.00 98.50 169 PHE A CA 1
ATOM 1325 C C . PHE A 1 169 ? -14.736 -0.565 8.316 1.00 98.50 169 PHE A C 1
ATOM 1327 O O . PHE A 1 169 ? -14.164 -0.523 7.233 1.00 98.50 169 PHE A O 1
ATOM 1334 N N . SER A 1 170 ? -15.917 0.027 8.523 1.00 98.12 170 SER A N 1
ATOM 1335 C CA . SER A 1 170 ? -16.666 0.686 7.446 1.00 98.12 170 SER A CA 1
ATOM 1336 C C . SER A 1 170 ? -15.890 1.842 6.810 1.00 98.12 170 SER A C 1
ATOM 1338 O O . SER A 1 170 ? -15.904 1.977 5.591 1.00 98.12 170 SER A O 1
ATOM 1340 N N . ALA A 1 171 ? -15.165 2.638 7.605 1.00 98.31 171 ALA A N 1
ATOM 1341 C CA . ALA A 1 171 ? -14.323 3.722 7.097 1.00 98.31 171 ALA A CA 1
ATOM 1342 C C . ALA A 1 171 ? -13.170 3.205 6.216 1.00 98.31 171 ALA A C 1
ATOM 1344 O O . ALA A 1 171 ? -12.907 3.750 5.147 1.00 98.31 171 ALA A O 1
ATOM 1345 N N . VAL A 1 172 ? -12.503 2.127 6.637 1.00 98.62 172 VAL A N 1
ATOM 1346 C CA . VAL A 1 172 ? -11.418 1.505 5.859 1.00 98.62 172 VAL A CA 1
ATOM 1347 C C . VAL A 1 172 ? -11.950 0.794 4.619 1.00 98.62 172 VAL A C 1
ATOM 1349 O O . VAL A 1 172 ? -11.333 0.858 3.561 1.00 98.62 172 VAL A O 1
ATOM 1352 N N . TYR A 1 173 ? -13.101 0.135 4.724 1.00 98.50 173 TYR A N 1
ATOM 1353 C CA . TYR A 1 173 ? -13.730 -0.515 3.583 1.00 98.50 173 TYR A CA 1
ATOM 1354 C C . TYR A 1 173 ? -14.150 0.512 2.528 1.00 98.50 173 TYR A C 1
ATOM 1356 O O . TYR A 1 173 ? -13.914 0.301 1.341 1.00 98.50 173 TYR A O 1
ATOM 1364 N N . PHE A 1 174 ? -14.683 1.660 2.960 1.00 98.31 174 PHE A N 1
ATOM 1365 C CA . PHE A 1 174 ? -14.940 2.789 2.073 1.00 98.31 174 PHE A CA 1
ATOM 1366 C C . PHE A 1 174 ? -13.657 3.256 1.373 1.00 98.31 174 PHE A C 1
ATOM 1368 O O . PHE A 1 174 ? -13.651 3.342 0.149 1.00 98.31 174 PHE A O 1
ATOM 1375 N N . PHE A 1 175 ? -12.557 3.456 2.110 1.00 98.38 175 PHE A N 1
ATOM 1376 C CA . PHE A 1 175 ? -11.251 3.798 1.528 1.00 98.38 175 PHE A CA 1
ATOM 1377 C C . PHE A 1 175 ? -10.806 2.799 0.444 1.00 98.38 175 PHE A C 1
ATOM 1379 O O . PHE A 1 175 ? -10.433 3.220 -0.647 1.00 98.38 175 PHE A O 1
ATOM 1386 N N . MET A 1 176 ? -10.917 1.489 0.697 1.00 98.56 176 MET A N 1
ATOM 1387 C CA . MET A 1 176 ? -10.564 0.459 -0.292 1.00 98.56 176 MET A CA 1
ATOM 1388 C C . MET A 1 176 ? -11.497 0.435 -1.512 1.00 98.56 176 MET A C 1
ATOM 1390 O O . MET A 1 176 ? -11.085 0.015 -2.587 1.00 98.56 176 MET A O 1
ATOM 1394 N N . SER A 1 177 ? -12.755 0.859 -1.359 1.00 97.19 177 SER A N 1
ATOM 1395 C CA . SER A 1 177 ? -13.738 0.881 -2.452 1.00 97.19 177 SER A CA 1
ATOM 1396 C C . SER A 1 177 ? -13.571 2.057 -3.420 1.00 97.19 177 SER A C 1
ATOM 1398 O O . SER A 1 177 ? -14.197 2.073 -4.479 1.00 97.19 177 SER A O 1
ATOM 1400 N N . VAL A 1 178 ? -12.734 3.042 -3.079 1.00 97.38 178 VAL A N 1
ATOM 1401 C CA . VAL A 1 178 ? -12.426 4.164 -3.971 1.00 97.38 178 VAL A CA 1
ATOM 1402 C C . VAL A 1 178 ? -11.585 3.657 -5.138 1.00 97.38 178 VAL A C 1
ATOM 1404 O O . VAL A 1 178 ? -10.564 3.012 -4.921 1.00 97.38 178 VAL A O 1
ATOM 1407 N N . PHE A 1 179 ? -11.985 4.004 -6.366 1.00 94.94 179 PHE A N 1
ATOM 1408 C CA . PHE A 1 179 ? -11.311 3.618 -7.613 1.00 94.94 179 PHE A CA 1
ATOM 1409 C C . PHE A 1 179 ? -9.782 3.735 -7.517 1.00 94.94 179 PHE A C 1
ATOM 1411 O O . PHE A 1 179 ? -9.075 2.752 -7.712 1.00 94.94 179 PHE A O 1
ATOM 1418 N N . THR A 1 180 ? -9.287 4.893 -7.070 1.00 96.81 180 THR A N 1
ATOM 1419 C CA . THR A 1 180 ? -7.858 5.180 -6.880 1.00 96.81 180 THR A CA 1
ATOM 1420 C C . THR A 1 180 ? -7.103 4.094 -6.112 1.00 96.81 180 THR A C 1
ATOM 1422 O O . THR A 1 180 ? -5.990 3.757 -6.505 1.00 96.81 180 THR A O 1
ATOM 1425 N N . PHE A 1 181 ? -7.691 3.520 -5.053 1.00 98.06 181 PHE A N 1
ATOM 1426 C CA . PHE A 1 181 ? -7.020 2.523 -4.215 1.00 98.06 181 PHE A CA 1
ATOM 1427 C C . PHE A 1 181 ? -6.612 1.281 -5.008 1.00 98.06 181 PHE A C 1
ATOM 1429 O O . PHE A 1 181 ? -5.525 0.755 -4.795 1.00 98.06 181 PHE A O 1
ATOM 1436 N N . PHE A 1 182 ? -7.475 0.803 -5.904 1.00 94.44 182 PHE A N 1
ATOM 1437 C CA . PHE A 1 182 ? -7.263 -0.471 -6.581 1.00 94.44 182 PHE A CA 1
ATOM 1438 C C . PHE A 1 182 ? -6.980 -0.349 -8.072 1.00 94.44 182 PHE A C 1
ATOM 1440 O O . PHE A 1 182 ? -6.628 -1.354 -8.671 1.00 94.44 182 PHE A O 1
ATOM 1447 N N . THR A 1 183 ? -7.087 0.825 -8.693 1.00 93.50 183 THR A N 1
ATOM 1448 C CA . THR A 1 183 ? -6.641 1.046 -10.079 1.00 93.50 183 THR A CA 1
ATOM 1449 C C . THR A 1 183 ? -5.358 1.863 -10.115 1.00 93.50 183 THR A C 1
ATOM 1451 O O . THR A 1 183 ? -4.300 1.325 -10.435 1.00 93.50 183 THR A O 1
ATOM 1454 N N . GLU A 1 184 ? -5.433 3.131 -9.720 1.00 95.56 184 GLU A N 1
ATOM 1455 C CA . GLU A 1 184 ? -4.338 4.094 -9.862 1.00 95.56 184 GLU A CA 1
ATOM 1456 C C . GLU A 1 184 ? -3.120 3.718 -9.021 1.00 95.56 184 GLU A C 1
ATOM 1458 O O . GLU A 1 184 ? -1.997 3.784 -9.511 1.00 95.56 184 GLU A O 1
ATOM 1463 N N . MET A 1 185 ? -3.306 3.243 -7.785 1.00 96.62 185 MET A N 1
ATOM 1464 C CA . MET A 1 185 ? -2.168 2.882 -6.927 1.00 96.62 185 MET A CA 1
ATOM 1465 C C . MET A 1 185 ? -1.282 1.789 -7.532 1.00 96.62 185 MET A C 1
ATOM 1467 O O . MET A 1 185 ? -0.082 1.783 -7.281 1.00 96.62 185 MET A O 1
ATOM 1471 N N . ASN A 1 186 ? -1.821 0.892 -8.364 1.00 96.44 186 ASN A N 1
ATOM 1472 C CA . ASN A 1 186 ? -1.015 -0.124 -9.054 1.00 96.44 186 ASN A CA 1
ATOM 1473 C C . ASN A 1 186 ? -0.142 0.443 -10.183 1.00 96.44 186 ASN A C 1
ATOM 1475 O O . ASN A 1 186 ? 0.739 -0.260 -10.674 1.00 96.44 186 ASN A O 1
ATOM 1479 N N . SER A 1 187 ? -0.366 1.698 -10.575 1.00 96.06 187 SER A N 1
ATOM 1480 C CA . SER A 1 187 ? 0.452 2.415 -11.553 1.00 96.06 187 SER A CA 1
ATOM 1481 C C . SER A 1 187 ? 1.531 3.308 -10.933 1.00 96.06 187 SER A C 1
ATOM 1483 O O . SER A 1 187 ? 2.293 3.906 -11.685 1.00 96.06 187 SER A O 1
ATOM 1485 N N . ILE A 1 188 ? 1.612 3.404 -9.597 1.00 96.81 188 ILE A N 1
ATOM 1486 C CA . ILE A 1 188 ? 2.498 4.337 -8.878 1.00 96.81 188 ILE A CA 1
ATOM 1487 C C . ILE A 1 188 ? 3.165 3.610 -7.694 1.00 96.81 188 ILE A C 1
ATOM 1489 O O . ILE A 1 188 ? 2.816 3.801 -6.524 1.00 96.81 188 ILE A O 1
ATOM 1493 N N . ALA A 1 189 ? 4.129 2.733 -7.972 1.00 97.69 189 ALA A N 1
ATOM 1494 C CA . ALA A 1 189 ? 4.702 1.831 -6.973 1.00 97.69 189 ALA A CA 1
ATOM 1495 C C . ALA A 1 189 ? 5.513 2.573 -5.898 1.00 97.69 189 ALA A C 1
ATOM 1497 O O . ALA A 1 189 ? 5.528 2.164 -4.732 1.00 97.69 189 ALA A O 1
ATOM 1498 N N . ARG A 1 190 ? 6.130 3.710 -6.247 1.00 97.44 190 ARG A N 1
ATOM 1499 C CA . ARG A 1 190 ? 6.818 4.566 -5.265 1.00 97.44 190 ARG A CA 1
ATOM 1500 C C . ARG A 1 190 ? 5.851 5.123 -4.214 1.00 97.44 190 ARG A C 1
ATOM 1502 O O . ARG A 1 190 ? 6.190 5.206 -3.032 1.00 97.44 190 ARG A O 1
ATOM 1509 N N . GLN A 1 191 ? 4.616 5.440 -4.620 1.00 97.88 191 GLN A N 1
ATOM 1510 C CA . GLN A 1 191 ? 3.569 5.917 -3.716 1.00 97.88 191 GLN A CA 1
ATOM 1511 C C . GLN A 1 191 ? 3.033 4.796 -2.827 1.00 97.88 191 GLN A C 1
ATOM 1513 O O . GLN A 1 191 ? 2.866 5.020 -1.631 1.00 97.88 191 GLN A O 1
ATOM 1518 N N . GLN A 1 192 ? 2.863 3.583 -3.360 1.00 98.12 192 GLN A N 1
ATOM 1519 C CA . GLN A 1 192 ? 2.458 2.419 -2.565 1.00 98.12 192 GLN A CA 1
ATOM 1520 C C . GLN A 1 192 ? 3.364 2.208 -1.339 1.00 98.12 192 GLN A C 1
ATOM 1522 O O . GLN A 1 192 ? 2.882 2.053 -0.214 1.00 98.12 192 GLN A O 1
ATOM 1527 N N . LEU A 1 193 ? 4.685 2.248 -1.532 1.00 98.06 193 LEU A N 1
ATOM 1528 C CA . LEU A 1 193 ? 5.657 2.070 -0.446 1.00 98.06 193 LEU A CA 1
ATOM 1529 C C . LEU A 1 193 ? 5.662 3.262 0.512 1.00 98.06 193 LEU A C 1
ATOM 1531 O O . LEU A 1 193 ? 5.683 3.087 1.733 1.00 98.06 193 LEU A O 1
ATOM 1535 N N . ALA A 1 194 ? 5.595 4.476 -0.031 1.00 98.50 194 ALA A N 1
ATOM 1536 C CA . ALA A 1 194 ? 5.545 5.692 0.764 1.00 98.50 194 ALA A CA 1
ATOM 1537 C C . ALA A 1 194 ? 4.313 5.727 1.687 1.00 98.50 194 ALA A C 1
ATOM 1539 O O . ALA A 1 194 ? 4.439 6.044 2.871 1.00 98.50 194 ALA A O 1
ATOM 1540 N N . GLU A 1 195 ? 3.138 5.337 1.191 1.00 98.38 195 GLU A N 1
ATOM 1541 C CA . GLU A 1 195 ? 1.907 5.308 1.980 1.00 98.38 195 GLU A CA 1
ATOM 1542 C C . GLU A 1 195 ? 1.965 4.296 3.125 1.00 98.38 195 GLU A C 1
ATOM 1544 O O . GLU A 1 195 ? 1.477 4.605 4.212 1.00 98.38 195 GLU A O 1
ATOM 1549 N N . VAL A 1 196 ? 2.632 3.146 2.949 1.00 98.56 196 VAL A N 1
ATOM 1550 C CA . VAL A 1 196 ? 2.879 2.191 4.047 1.00 98.56 196 VAL A CA 1
ATOM 1551 C C . VAL A 1 196 ? 3.634 2.863 5.189 1.00 98.56 196 VAL A C 1
ATOM 1553 O O . VAL A 1 196 ? 3.196 2.806 6.342 1.00 98.56 196 VAL A O 1
ATOM 1556 N N . PHE A 1 197 ? 4.742 3.546 4.892 1.00 98.56 197 PHE A N 1
ATOM 1557 C CA . PHE A 1 197 ? 5.506 4.252 5.921 1.00 98.56 197 PHE A CA 1
ATOM 1558 C C . PHE A 1 197 ? 4.717 5.412 6.527 1.00 98.56 197 PHE A C 1
ATOM 1560 O O . PHE A 1 197 ? 4.740 5.602 7.745 1.00 98.56 197 PHE A O 1
ATOM 1567 N N . PHE A 1 198 ? 3.959 6.143 5.712 1.00 98.44 198 PHE A N 1
ATOM 1568 C CA . PHE A 1 198 ? 3.119 7.238 6.176 1.00 98.44 198 PHE A CA 1
ATOM 1569 C C . PHE A 1 198 ? 2.063 6.764 7.185 1.00 98.44 198 PHE A C 1
ATOM 1571 O O . PHE A 1 198 ? 1.990 7.297 8.296 1.00 98.44 198 PHE A O 1
ATOM 1578 N N . VAL A 1 199 ? 1.291 5.716 6.873 1.00 98.25 199 VAL A N 1
ATOM 1579 C CA . VAL A 1 199 ? 0.272 5.214 7.809 1.00 98.25 199 VAL A CA 1
ATOM 1580 C C . VAL A 1 199 ? 0.880 4.586 9.061 1.00 98.25 199 VAL A C 1
ATOM 1582 O O . VAL A 1 199 ? 0.272 4.652 10.130 1.00 98.25 199 VAL A O 1
ATOM 1585 N N . LEU A 1 200 ? 2.098 4.040 8.983 1.00 98.38 200 LEU A N 1
ATOM 1586 C CA . LEU A 1 200 ? 2.833 3.582 10.163 1.00 98.38 200 LEU A CA 1
ATOM 1587 C C . LEU A 1 200 ? 3.244 4.749 11.071 1.00 98.38 200 LEU A C 1
ATOM 1589 O O . LEU A 1 200 ? 3.117 4.631 12.292 1.00 98.38 200 LEU A O 1
ATOM 1593 N N . ILE A 1 201 ? 3.660 5.892 10.514 1.00 97.38 201 ILE A N 1
ATOM 1594 C CA . ILE A 1 201 ? 3.916 7.117 11.291 1.00 97.38 201 ILE A CA 1
ATOM 1595 C C . ILE A 1 201 ? 2.629 7.597 11.975 1.00 97.38 201 ILE A C 1
ATOM 1597 O O . ILE A 1 201 ? 2.648 7.906 13.170 1.00 97.38 201 ILE A O 1
ATOM 1601 N N . VAL A 1 202 ? 1.499 7.605 11.260 1.00 95.94 202 VAL A N 1
ATOM 1602 C CA . VAL A 1 202 ? 0.193 7.968 11.838 1.00 95.94 202 VAL A CA 1
ATOM 1603 C C . VAL A 1 202 ? -0.194 7.002 12.964 1.00 95.94 202 VAL A C 1
ATOM 1605 O O . VAL A 1 202 ? -0.575 7.443 14.052 1.00 95.94 202 VAL A O 1
ATOM 1608 N N . LEU A 1 203 ? -0.031 5.689 12.764 1.00 96.81 203 LEU A N 1
ATOM 1609 C CA . LEU A 1 203 ? -0.270 4.693 13.810 1.00 96.81 203 LEU A CA 1
ATOM 1610 C C . LEU A 1 203 ? 0.620 4.952 15.026 1.00 96.81 203 LEU A C 1
ATOM 1612 O O . LEU A 1 203 ? 0.133 4.873 16.155 1.00 96.81 203 LEU A O 1
ATOM 1616 N N . MET A 1 204 ? 1.903 5.277 14.824 1.00 96.19 204 MET A N 1
ATOM 1617 C CA . MET A 1 204 ? 2.787 5.658 15.923 1.00 96.19 204 MET A CA 1
ATOM 1618 C C . MET A 1 204 ? 2.213 6.866 16.652 1.00 96.19 204 MET A C 1
ATOM 1620 O O . MET A 1 204 ? 2.037 6.777 17.862 1.00 96.19 204 MET A O 1
ATOM 1624 N N . ALA A 1 205 ? 1.838 7.947 15.967 1.00 91.81 205 ALA A N 1
ATOM 1625 C CA . ALA A 1 205 ? 1.283 9.145 16.602 1.00 91.81 205 ALA A CA 1
ATOM 1626 C C . ALA A 1 205 ? 0.104 8.826 17.546 1.00 91.81 205 ALA A C 1
ATOM 1628 O O . ALA A 1 205 ? 0.098 9.287 18.691 1.00 91.81 205 ALA A O 1
ATOM 1629 N N . ILE A 1 206 ? -0.816 7.954 17.123 1.00 93.56 206 ILE A N 1
ATOM 1630 C CA . ILE A 1 206 ? -2.004 7.559 17.899 1.00 93.56 206 ILE A CA 1
ATOM 1631 C C . ILE A 1 206 ? -1.696 6.523 18.990 1.00 93.56 206 ILE A C 1
ATOM 1633 O O . ILE A 1 206 ? -2.331 6.518 20.048 1.00 93.56 206 ILE A O 1
ATOM 1637 N N . ASN A 1 207 ? -0.731 5.629 18.769 1.00 92.69 207 ASN A N 1
ATOM 1638 C CA . ASN A 1 207 ? -0.459 4.534 19.690 1.00 92.69 207 ASN A CA 1
ATOM 1639 C C . ASN A 1 207 ? 0.217 5.028 20.984 1.00 92.69 207 ASN A C 1
ATOM 1641 O O . ASN A 1 207 ? 1.331 5.559 20.970 1.00 92.69 207 ASN A O 1
ATOM 1645 N N . LYS A 1 208 ? -0.459 4.818 22.118 1.00 90.25 208 LYS A N 1
ATOM 1646 C CA . LYS A 1 208 ? 0.004 5.199 23.463 1.00 90.25 208 LYS A CA 1
ATOM 1647 C C . LYS A 1 208 ? 0.681 4.061 24.235 1.00 90.25 208 LYS A C 1
ATOM 1649 O O . LYS A 1 208 ? 1.237 4.317 25.292 1.00 90.25 208 LYS A O 1
ATOM 1654 N N . SER A 1 209 ? 0.631 2.822 23.741 1.00 92.06 209 SER A N 1
ATOM 1655 C CA . SER A 1 209 ? 1.160 1.650 24.456 1.00 92.06 209 SER A CA 1
ATOM 1656 C C . SER A 1 209 ? 2.639 1.369 24.177 1.00 92.06 209 SER A C 1
ATOM 1658 O O . SER A 1 209 ? 3.206 0.456 24.769 1.00 92.06 209 SER A O 1
ATOM 1660 N N . ILE A 1 210 ? 3.253 2.087 23.233 1.00 92.62 210 ILE A N 1
ATOM 1661 C CA . ILE A 1 210 ? 4.658 1.907 22.855 1.00 92.62 210 ILE A CA 1
ATOM 1662 C C . ILE A 1 210 ? 5.513 2.893 23.651 1.00 92.62 210 ILE A C 1
ATOM 1664 O O . ILE A 1 210 ? 5.200 4.082 23.705 1.00 92.62 210 ILE A O 1
ATOM 1668 N N . ASP A 1 211 ? 6.610 2.393 24.222 1.00 95.94 211 ASP A N 1
ATOM 1669 C CA . ASP A 1 211 ? 7.616 3.207 24.906 1.00 95.94 211 ASP A CA 1
ATOM 1670 C C . ASP A 1 211 ? 8.136 4.360 24.027 1.00 95.94 211 ASP A C 1
ATOM 1672 O O . ASP A 1 211 ? 8.352 4.200 22.822 1.00 95.94 211 ASP A O 1
ATOM 1676 N N . TYR A 1 212 ? 8.391 5.515 24.645 1.00 93.31 212 TYR A N 1
ATOM 1677 C CA . TYR A 1 212 ? 8.768 6.744 23.949 1.00 93.31 212 TYR A CA 1
ATOM 1678 C C . TYR A 1 212 ? 10.049 6.605 23.115 1.00 93.31 212 TYR A C 1
ATOM 1680 O O . TYR A 1 212 ? 10.104 7.123 21.994 1.00 93.31 212 TYR A O 1
ATOM 1688 N N . ARG A 1 213 ? 11.069 5.887 23.612 1.00 95.25 213 ARG A N 1
ATOM 1689 C CA . ARG A 1 213 ? 12.339 5.722 22.884 1.00 95.25 213 ARG A CA 1
ATOM 1690 C C . ARG A 1 213 ? 12.132 4.861 21.645 1.00 95.25 213 ARG A C 1
ATOM 1692 O O . ARG A 1 213 ? 12.538 5.252 20.553 1.00 95.25 213 ARG A O 1
ATOM 1699 N N . LYS A 1 214 ? 11.433 3.731 21.798 1.00 95.81 214 LYS A N 1
ATOM 1700 C CA . LYS A 1 214 ? 11.092 2.834 20.680 1.00 95.81 214 LYS A CA 1
ATOM 1701 C C . LYS A 1 214 ? 10.225 3.540 19.642 1.00 95.81 214 LYS A C 1
ATOM 1703 O O . LYS A 1 214 ? 10.489 3.446 18.449 1.00 95.81 214 LYS A O 1
ATOM 1708 N N . LYS A 1 215 ? 9.220 4.286 20.099 1.00 95.19 215 LYS A N 1
ATOM 1709 C CA . LYS A 1 215 ? 8.322 5.069 19.249 1.00 95.19 215 LYS A CA 1
ATOM 1710 C C . LYS A 1 215 ? 9.083 6.113 18.434 1.00 95.19 215 LYS A C 1
ATOM 1712 O O . LYS A 1 215 ? 8.881 6.199 17.229 1.00 95.19 215 LYS A O 1
ATOM 1717 N N . THR A 1 216 ? 9.981 6.859 19.076 1.00 94.69 216 THR A N 1
ATOM 1718 C CA . THR A 1 216 ? 10.825 7.857 18.401 1.00 94.69 216 THR A CA 1
ATOM 1719 C C . THR A 1 216 ? 11.719 7.203 17.349 1.00 94.69 216 THR A C 1
ATOM 1721 O O . THR A 1 216 ? 11.740 7.661 16.212 1.00 94.69 216 THR A O 1
ATOM 1724 N N . ALA A 1 217 ? 12.393 6.098 17.687 1.00 97.38 217 ALA A N 1
ATOM 1725 C CA . ALA A 1 217 ? 13.228 5.365 16.735 1.00 97.38 217 ALA A CA 1
ATOM 1726 C C . ALA A 1 217 ? 12.427 4.880 15.513 1.00 97.38 217 ALA A C 1
ATOM 1728 O O . ALA A 1 217 ? 12.856 5.079 14.380 1.00 97.38 217 ALA A O 1
ATOM 1729 N N . LEU A 1 218 ? 11.235 4.310 15.729 1.00 97.50 218 LEU A N 1
ATOM 1730 C CA . LEU A 1 218 ? 10.353 3.868 14.645 1.00 97.50 218 LEU A CA 1
ATOM 1731 C C . LEU A 1 218 ? 9.899 5.029 13.754 1.00 97.50 218 LEU A C 1
ATOM 1733 O O . LEU A 1 218 ? 9.948 4.904 12.537 1.00 97.50 218 LEU A O 1
ATOM 1737 N N . VAL A 1 219 ? 9.498 6.165 14.334 1.00 96.31 219 VAL A N 1
ATOM 1738 C CA . VAL A 1 219 ? 9.095 7.348 13.554 1.00 96.31 219 VAL A CA 1
ATOM 1739 C C . VAL A 1 219 ? 10.251 7.876 12.705 1.00 96.31 219 VAL A C 1
ATOM 1741 O O . VAL A 1 219 ? 10.023 8.239 11.557 1.00 96.31 219 VAL A O 1
ATOM 1744 N N . VAL A 1 220 ? 11.484 7.878 13.222 1.00 96.69 220 VAL A N 1
ATOM 1745 C CA . VAL A 1 220 ? 12.669 8.267 12.438 1.00 96.69 220 VAL A CA 1
ATOM 1746 C C . VAL A 1 220 ? 12.901 7.290 11.285 1.00 96.69 220 VAL A C 1
ATOM 1748 O O . VAL A 1 220 ? 13.051 7.727 10.148 1.00 96.69 220 VAL A O 1
ATOM 1751 N N . ILE A 1 221 ? 12.867 5.979 11.549 1.00 98.31 221 ILE A N 1
ATOM 1752 C CA . ILE A 1 221 ? 13.045 4.948 10.514 1.00 98.31 221 ILE A CA 1
ATOM 1753 C C . ILE A 1 221 ? 11.978 5.086 9.425 1.00 98.31 221 ILE A C 1
ATOM 1755 O O . ILE A 1 221 ? 12.309 5.121 8.241 1.00 98.31 221 ILE A O 1
ATOM 1759 N N . PHE A 1 222 ? 10.705 5.206 9.805 1.00 98.25 222 PHE A N 1
ATOM 1760 C CA . PHE A 1 222 ? 9.615 5.371 8.846 1.00 98.25 222 PHE A CA 1
ATOM 1761 C C . PHE A 1 222 ? 9.691 6.711 8.115 1.00 98.25 222 PHE A C 1
ATOM 1763 O O . PHE A 1 222 ? 9.406 6.751 6.928 1.00 98.25 222 PHE A O 1
ATOM 1770 N N . GLY A 1 223 ? 10.115 7.790 8.777 1.00 97.94 223 GLY A N 1
ATOM 1771 C CA . GLY A 1 223 ? 10.296 9.101 8.152 1.00 97.94 223 GLY A CA 1
ATOM 1772 C C . GLY A 1 223 ? 11.394 9.101 7.088 1.00 97.94 223 GLY A C 1
ATOM 1773 O O . GLY A 1 223 ? 11.177 9.601 5.988 1.00 97.94 223 GLY A O 1
ATOM 1774 N N . VAL A 1 224 ? 12.543 8.480 7.374 1.00 98.06 224 VAL A N 1
ATOM 1775 C CA . VAL A 1 224 ? 13.613 8.286 6.379 1.00 98.06 224 VAL A CA 1
ATOM 1776 C C . VAL A 1 224 ? 13.130 7.379 5.250 1.00 98.06 224 VAL A C 1
ATOM 1778 O O . VAL A 1 224 ? 13.328 7.695 4.082 1.00 98.06 224 VAL A O 1
ATOM 1781 N N . SER A 1 225 ? 12.439 6.285 5.578 1.00 98.38 225 SER A N 1
ATOM 1782 C CA . SER A 1 225 ? 11.908 5.361 4.569 1.00 98.38 225 SER A CA 1
ATOM 1783 C C . SER A 1 225 ? 10.867 6.030 3.664 1.00 98.38 225 SER A C 1
ATOM 1785 O O . SER A 1 225 ? 10.881 5.810 2.458 1.00 98.38 225 SER A O 1
ATOM 1787 N N . LEU A 1 226 ? 10.013 6.899 4.215 1.00 98.56 226 LEU A N 1
ATOM 1788 C CA . LEU A 1 226 ? 9.070 7.737 3.472 1.00 98.56 226 LEU A CA 1
ATOM 1789 C C . LEU A 1 226 ? 9.809 8.682 2.511 1.00 98.56 226 LEU A C 1
ATOM 1791 O O . LEU A 1 226 ? 9.478 8.711 1.327 1.00 98.56 226 LEU A O 1
ATOM 1795 N N . ALA A 1 227 ? 10.847 9.373 2.996 1.00 98.00 227 ALA A N 1
ATOM 1796 C CA . ALA A 1 227 ? 11.681 10.274 2.194 1.00 98.00 227 ALA A CA 1
ATOM 1797 C C . ALA A 1 227 ? 12.379 9.571 1.024 1.00 98.00 227 ALA A C 1
ATOM 1799 O O . ALA A 1 227 ? 12.400 10.100 -0.083 1.00 98.00 227 ALA A O 1
ATOM 1800 N N . LEU A 1 228 ? 12.895 8.362 1.255 1.00 97.81 228 LEU A N 1
ATOM 1801 C CA . LEU A 1 228 ? 13.508 7.525 0.219 1.00 97.81 228 LEU A CA 1
ATOM 1802 C C . LEU A 1 228 ? 12.481 6.871 -0.721 1.00 97.81 228 LEU A C 1
ATOM 1804 O O . LEU A 1 228 ? 12.865 6.305 -1.748 1.00 97.81 228 LEU A O 1
ATOM 1808 N N . SER A 1 229 ? 11.194 6.913 -0.362 1.00 98.12 229 SER A N 1
ATOM 1809 C CA . SER A 1 229 ? 10.122 6.313 -1.153 1.00 98.12 229 SER A 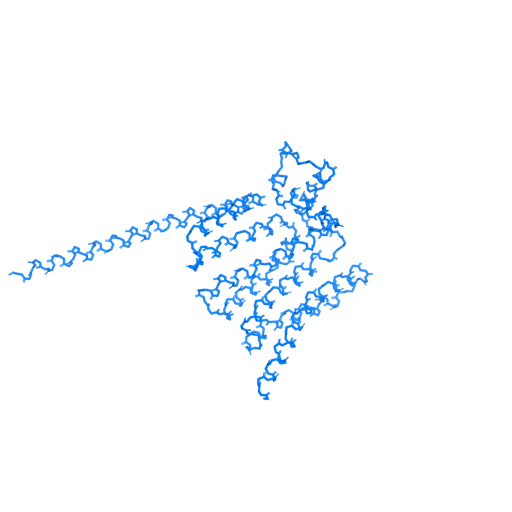CA 1
ATOM 1810 C C . SER A 1 229 ? 9.432 7.305 -2.075 1.00 98.12 229 SER A C 1
ATOM 1812 O O . SER A 1 229 ? 9.253 6.988 -3.245 1.00 98.12 229 SER A O 1
ATOM 1814 N N . HIS A 1 230 ? 9.052 8.488 -1.581 1.00 97.88 230 HIS A N 1
ATOM 1815 C CA . HIS A 1 230 ? 8.348 9.482 -2.392 1.00 97.88 230 HIS A CA 1
ATOM 1816 C C . HIS A 1 230 ? 8.565 10.915 -1.892 1.00 97.88 230 HIS A C 1
ATOM 1818 O O . HIS A 1 230 ? 8.167 11.272 -0.780 1.00 97.88 230 HIS A O 1
ATOM 1824 N N . TYR A 1 231 ? 9.078 11.794 -2.754 1.00 95.94 231 TYR A N 1
ATOM 1825 C CA . TYR A 1 231 ? 9.364 13.191 -2.406 1.00 95.94 231 TYR A CA 1
ATOM 1826 C C . TYR A 1 231 ? 8.092 14.003 -2.086 1.00 95.94 231 TYR A C 1
ATOM 1828 O O . TYR A 1 231 ? 8.010 14.627 -1.031 1.00 95.94 231 TYR A O 1
ATOM 1836 N N . ALA A 1 232 ? 7.056 13.947 -2.936 1.00 96.25 232 ALA A N 1
ATOM 1837 C CA . ALA A 1 232 ? 5.830 14.725 -2.726 1.00 96.25 232 ALA A CA 1
ATOM 1838 C C . ALA A 1 232 ? 5.089 14.340 -1.435 1.00 96.25 232 ALA A C 1
ATOM 1840 O O . ALA A 1 232 ? 4.748 15.220 -0.643 1.00 96.25 232 ALA A O 1
ATOM 1841 N N . LEU A 1 233 ? 4.898 13.039 -1.166 1.00 96.44 233 LEU A N 1
ATOM 1842 C CA . LEU A 1 233 ? 4.265 12.594 0.081 1.00 96.44 233 LEU A CA 1
ATOM 1843 C C . LEU A 1 233 ? 5.095 12.988 1.314 1.00 96.44 233 LEU A C 1
ATOM 1845 O O . LEU A 1 233 ? 4.535 13.355 2.348 1.00 96.44 233 LEU A O 1
ATOM 1849 N N . THR A 1 234 ? 6.423 13.004 1.191 1.00 96.38 234 THR A N 1
ATOM 1850 C CA . THR A 1 234 ? 7.317 13.525 2.236 1.00 96.38 234 THR A CA 1
ATOM 1851 C C . THR A 1 234 ? 7.068 15.004 2.508 1.00 96.38 234 THR A C 1
ATOM 1853 O O . THR A 1 234 ? 6.947 15.401 3.667 1.00 96.38 234 THR A O 1
ATOM 1856 N N . TYR A 1 235 ? 6.918 15.827 1.468 1.00 96.19 235 TYR A N 1
ATOM 1857 C CA . TYR A 1 235 ? 6.583 17.241 1.639 1.00 96.19 235 TYR A CA 1
ATOM 1858 C C . TYR A 1 235 ? 5.210 17.433 2.282 1.00 96.19 235 TYR A C 1
ATOM 1860 O O . TYR A 1 235 ? 5.087 18.236 3.206 1.00 96.19 235 TYR A O 1
ATOM 1868 N N . ILE A 1 236 ? 4.198 16.663 1.866 1.00 96.19 236 ILE A N 1
ATOM 1869 C CA . ILE A 1 236 ? 2.865 16.681 2.490 1.00 96.19 236 ILE A CA 1
ATOM 1870 C C . ILE A 1 236 ? 2.969 16.348 3.981 1.00 96.19 236 ILE A C 1
ATOM 1872 O O . ILE A 1 236 ? 2.369 17.033 4.812 1.00 96.19 236 ILE A O 1
ATOM 1876 N N . PHE A 1 237 ? 3.755 15.333 4.341 1.00 94.69 237 PHE A N 1
ATOM 1877 C CA . PHE A 1 237 ? 3.977 14.960 5.734 1.00 94.69 237 PHE A CA 1
ATOM 1878 C C . PHE A 1 237 ? 4.654 16.080 6.536 1.00 94.69 237 PHE A C 1
ATOM 1880 O O . PHE A 1 237 ? 4.165 16.440 7.608 1.00 94.69 237 PHE A O 1
ATOM 1887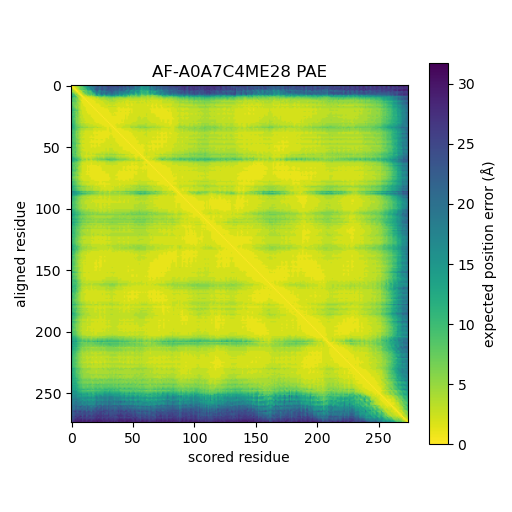 N N . ILE A 1 238 ? 5.730 16.675 6.013 1.00 95.00 238 ILE A N 1
ATOM 1888 C CA . ILE A 1 238 ? 6.439 17.782 6.672 1.00 95.00 238 ILE A CA 1
ATOM 1889 C C . ILE A 1 238 ? 5.499 18.975 6.883 1.00 95.00 238 ILE A C 1
ATOM 1891 O O . ILE A 1 238 ? 5.417 19.503 7.992 1.00 95.00 238 ILE A O 1
ATOM 1895 N N . TRP A 1 239 ? 4.736 19.367 5.862 1.00 95.81 239 TRP A N 1
ATOM 1896 C CA . TRP A 1 239 ? 3.764 20.455 5.983 1.00 95.81 239 TRP A CA 1
ATOM 1897 C C . TRP A 1 239 ? 2.654 20.141 6.985 1.00 95.81 239 TRP A C 1
ATOM 1899 O O . TRP A 1 239 ? 2.300 20.996 7.798 1.00 95.81 239 TRP A O 1
ATOM 1909 N N . SER A 1 240 ? 2.159 18.903 6.996 1.00 93.00 240 SER A N 1
ATOM 1910 C CA . SER A 1 240 ? 1.173 18.445 7.980 1.00 93.00 240 SER A CA 1
ATOM 1911 C C . SER A 1 240 ? 1.715 18.545 9.409 1.00 93.00 240 SER A C 1
ATOM 1913 O O . SER A 1 240 ? 1.000 18.990 10.307 1.00 93.00 240 SER A O 1
ATOM 1915 N N . LEU A 1 241 ? 2.988 18.193 9.628 1.00 91.56 241 LEU A N 1
ATOM 1916 C CA . LEU A 1 241 ? 3.651 18.350 10.923 1.00 91.56 241 LEU A CA 1
ATOM 1917 C C . LEU A 1 241 ? 3.790 19.817 11.328 1.00 91.56 241 LEU A C 1
ATOM 1919 O O . LEU A 1 241 ? 3.478 20.151 12.469 1.00 91.56 241 LEU A O 1
ATOM 1923 N N . ILE A 1 242 ? 4.224 20.691 10.415 1.00 95.12 242 ILE A N 1
ATOM 1924 C CA . ILE A 1 242 ? 4.353 22.131 10.685 1.00 95.12 242 ILE A CA 1
ATOM 1925 C C . ILE A 1 242 ? 2.998 22.695 11.120 1.00 95.12 242 ILE A C 1
ATOM 1927 O O . ILE A 1 242 ? 2.899 23.296 12.189 1.00 95.12 242 ILE A O 1
ATOM 1931 N N . ILE A 1 243 ? 1.937 22.429 10.353 1.00 94.88 243 ILE A N 1
ATOM 1932 C CA . ILE A 1 243 ? 0.578 22.880 10.675 1.00 94.88 243 ILE A CA 1
ATOM 1933 C C . ILE A 1 243 ? 0.135 22.330 12.036 1.00 94.88 243 ILE A C 1
ATOM 1935 O O . ILE A 1 243 ? -0.350 23.087 12.878 1.00 94.88 243 ILE A O 1
ATOM 1939 N N . ALA A 1 244 ? 0.333 21.034 12.291 1.00 91.50 244 ALA A N 1
ATOM 1940 C CA . ALA A 1 244 ? -0.048 20.408 13.553 1.00 91.50 244 ALA A CA 1
ATOM 1941 C C . ALA A 1 244 ? 0.691 21.012 14.760 1.00 91.50 244 ALA A C 1
ATOM 1943 O O . ALA A 1 244 ? 0.075 21.237 15.807 1.00 91.50 244 ALA A O 1
ATOM 1944 N N . LEU A 1 245 ? 1.989 21.305 14.630 1.00 92.38 245 LEU A N 1
ATOM 1945 C CA . LEU A 1 245 ? 2.797 21.937 15.676 1.00 92.38 245 LEU A CA 1
ATOM 1946 C C . LEU A 1 245 ? 2.356 23.379 15.928 1.00 92.38 245 LEU A C 1
ATOM 1948 O O . LEU A 1 245 ? 2.159 23.763 17.083 1.00 92.38 245 LEU A O 1
ATOM 1952 N N . THR A 1 246 ? 2.128 24.150 14.866 1.00 94.38 246 THR A N 1
ATOM 1953 C CA . THR A 1 246 ? 1.642 25.528 14.952 1.00 94.38 246 THR A CA 1
ATOM 1954 C C . THR A 1 246 ? 0.267 25.590 15.618 1.00 94.38 246 THR A C 1
ATOM 1956 O O . THR A 1 246 ? 0.079 26.342 16.577 1.00 94.38 246 THR A O 1
ATOM 1959 N N . LEU A 1 247 ? -0.682 24.747 15.197 1.00 94.00 247 LEU A N 1
ATOM 1960 C CA . LEU A 1 247 ? -2.000 24.642 15.831 1.00 94.00 247 LEU A CA 1
ATOM 1961 C C . LEU A 1 247 ? -1.886 24.226 17.302 1.00 94.00 247 LEU A C 1
ATOM 1963 O O . LEU A 1 247 ? -2.512 24.837 18.167 1.00 94.00 247 LEU A O 1
ATOM 1967 N N . SER A 1 248 ? -1.050 23.231 17.607 1.00 91.25 248 SER A N 1
ATOM 1968 C CA . SER A 1 248 ? -0.829 22.771 18.983 1.00 91.25 248 SER A CA 1
ATOM 1969 C C . SER A 1 248 ? -0.264 23.874 19.878 1.00 91.25 248 SER A C 1
ATOM 1971 O O . SER A 1 248 ? -0.692 24.010 21.024 1.00 91.25 248 SER A O 1
ATOM 1973 N N . PHE A 1 249 ? 0.666 24.684 19.367 1.00 93.00 249 PHE A N 1
ATOM 1974 C CA . PHE A 1 249 ? 1.220 25.831 20.081 1.00 93.00 249 PHE A CA 1
ATOM 1975 C C . PHE A 1 249 ? 0.137 26.868 20.404 1.00 93.00 249 PHE A C 1
ATOM 1977 O O . PHE A 1 249 ? -0.007 27.263 21.563 1.00 93.00 249 PHE A O 1
ATOM 1984 N N . PHE A 1 250 ? -0.681 27.254 19.419 1.00 93.31 250 PHE A N 1
ATOM 1985 C CA . PHE A 1 250 ? -1.755 28.229 19.629 1.00 93.31 250 PHE A CA 1
ATOM 1986 C C . PHE A 1 250 ? -2.854 27.717 20.568 1.00 93.31 250 PHE A C 1
ATOM 1988 O O . PHE A 1 250 ? -3.308 28.462 21.438 1.00 93.31 250 PHE A O 1
ATOM 1995 N N . LEU A 1 251 ? -3.247 26.445 20.455 1.00 92.50 251 LEU A N 1
ATOM 1996 C CA . LEU A 1 251 ? -4.241 25.835 21.343 1.00 92.50 251 LEU A CA 1
ATOM 1997 C C . LEU A 1 251 ? -3.743 25.765 22.791 1.00 92.50 251 LEU A C 1
ATOM 1999 O O . LEU A 1 251 ? -4.489 26.106 23.710 1.00 92.50 251 LEU A O 1
ATOM 2003 N N . ARG A 1 252 ? -2.472 25.397 23.006 1.00 91.12 252 ARG A N 1
ATOM 2004 C CA . ARG A 1 252 ? -1.855 25.398 24.342 1.00 91.12 252 ARG A CA 1
ATOM 2005 C C . ARG A 1 252 ? -1.741 26.805 24.914 1.00 91.12 252 ARG A C 1
ATOM 2007 O O . ARG A 1 252 ? -2.064 26.998 26.081 1.00 91.12 252 ARG A O 1
ATOM 2014 N N . LYS A 1 253 ? -1.350 27.790 24.098 1.00 88.69 253 LYS A N 1
ATOM 2015 C CA . LYS A 1 253 ? -1.289 29.199 24.511 1.00 88.69 253 LYS A CA 1
ATOM 2016 C C . LYS A 1 253 ? -2.668 29.719 24.930 1.00 88.69 253 LYS A C 1
ATOM 2018 O O . LYS A 1 253 ? -2.789 30.324 25.987 1.00 88.69 253 LYS A O 1
ATOM 2023 N N . LYS A 1 254 ? -3.718 29.435 24.151 1.00 87.25 254 LYS A N 1
ATOM 2024 C CA . LYS A 1 254 ? -5.097 29.829 24.485 1.00 87.25 254 LYS A CA 1
ATOM 2025 C C . LYS A 1 254 ? -5.591 29.160 25.771 1.00 87.25 254 LYS A C 1
ATOM 2027 O O . LYS A 1 254 ? -6.181 29.832 26.610 1.00 87.25 254 LYS A O 1
ATOM 2032 N N . ALA A 1 255 ? -5.330 27.863 25.941 1.00 85.88 255 ALA A N 1
ATOM 2033 C CA . ALA A 1 255 ? -5.685 27.137 27.161 1.00 85.88 255 ALA A CA 1
ATOM 2034 C C . ALA A 1 255 ? -4.950 27.690 28.395 1.00 85.88 255 ALA A C 1
ATOM 2036 O O . ALA A 1 255 ? -5.562 27.866 29.445 1.00 85.88 255 ALA A O 1
ATOM 2037 N N . PHE A 1 256 ? -3.661 28.015 28.254 1.00 84.06 256 PHE A N 1
ATOM 2038 C CA . PHE A 1 256 ? -2.861 28.615 29.320 1.00 84.06 256 PHE A CA 1
ATOM 2039 C C . PHE A 1 256 ? -3.359 30.013 29.707 1.00 84.06 256 PHE A C 1
ATOM 2041 O O . PHE A 1 256 ? -3.522 30.292 30.891 1.00 84.06 256 PHE A O 1
ATOM 2048 N N . ASN A 1 257 ? -3.673 30.865 28.729 1.00 86.31 257 ASN A N 1
ATOM 2049 C CA . ASN A 1 257 ? -4.216 32.198 28.996 1.00 86.31 257 ASN A CA 1
ATOM 2050 C C . ASN A 1 257 ? -5.565 32.131 29.725 1.00 86.31 257 ASN A C 1
ATOM 2052 O O . ASN A 1 257 ? -5.746 32.817 30.725 1.00 86.31 257 ASN A O 1
ATOM 2056 N N . ARG A 1 258 ? -6.471 31.241 29.295 1.00 84.50 258 ARG A N 1
ATOM 2057 C CA . ARG A 1 258 ? -7.766 31.035 29.963 1.00 84.50 258 ARG A CA 1
ATOM 2058 C C . ARG A 1 258 ? -7.602 30.586 31.420 1.00 84.50 258 ARG A C 1
ATOM 2060 O O . ARG A 1 258 ? -8.315 31.058 32.295 1.00 84.50 258 ARG A O 1
ATOM 2067 N N . PHE A 1 259 ? -6.630 29.714 31.692 1.00 83.69 259 PHE A N 1
ATOM 2068 C CA . PHE A 1 259 ? -6.302 29.298 33.057 1.00 83.69 259 PHE A CA 1
ATOM 2069 C C . PHE A 1 259 ? -5.786 30.459 33.928 1.00 83.69 259 PHE A C 1
ATOM 2071 O O . PHE A 1 259 ? -6.101 30.522 35.116 1.00 83.69 259 PHE A O 1
ATOM 2078 N N . LEU A 1 260 ? -4.998 31.383 33.362 1.00 83.94 260 LEU A N 1
ATOM 2079 C CA . LEU A 1 260 ? -4.537 32.573 34.086 1.00 83.94 260 LEU A CA 1
ATOM 2080 C C . LEU A 1 260 ? -5.687 33.539 34.400 1.00 83.94 260 LEU A C 1
ATOM 2082 O O . LEU A 1 260 ? -5.755 34.023 35.527 1.00 83.94 260 LEU A O 1
ATOM 2086 N N . GLU A 1 261 ? -6.596 33.765 33.448 1.00 84.44 261 GLU A N 1
ATOM 2087 C CA . GLU A 1 261 ? -7.794 34.602 33.629 1.00 84.44 261 GLU A CA 1
ATOM 2088 C C . GLU A 1 261 ? -8.727 34.049 34.723 1.00 84.44 261 GLU A C 1
ATOM 2090 O O . GLU A 1 261 ? -9.194 34.791 35.588 1.00 84.44 261 GLU A O 1
ATOM 2095 N N . GLU A 1 262 ? -8.955 32.731 34.751 1.00 83.00 262 GLU A N 1
ATOM 2096 C CA . GLU A 1 262 ? -9.739 32.085 35.814 1.00 83.00 262 GLU A CA 1
ATOM 2097 C C . GLU A 1 262 ? -9.075 32.253 37.194 1.00 83.00 262 GLU A C 1
ATOM 2099 O O . GLU A 1 262 ? -9.754 32.519 38.188 1.00 83.00 262 GLU A O 1
ATOM 2104 N N . LYS A 1 263 ? -7.739 32.168 37.273 1.00 76.19 263 LYS A N 1
ATOM 2105 C CA . LYS A 1 263 ? -6.999 32.386 38.527 1.00 76.19 263 LYS A CA 1
ATOM 2106 C C . LYS A 1 263 ? -7.031 33.835 39.011 1.00 76.19 263 LYS A C 1
ATOM 2108 O O . LYS A 1 263 ? -7.130 34.045 40.220 1.00 76.19 263 LYS A O 1
ATOM 2113 N N . SER A 1 264 ? -6.926 34.822 38.118 1.00 73.19 264 SER A N 1
ATOM 2114 C CA . SER A 1 264 ? -7.014 36.236 38.509 1.00 73.19 264 SER A CA 1
ATOM 2115 C C . SER A 1 264 ? -8.407 36.584 39.029 1.00 73.19 264 SER A C 1
ATOM 2117 O O . SER A 1 264 ? -8.513 37.226 40.070 1.00 73.19 264 SER A O 1
ATOM 2119 N N . PHE A 1 265 ? -9.459 36.061 38.390 1.00 72.69 265 PHE A N 1
ATOM 2120 C CA . PHE A 1 265 ? -10.845 36.283 38.809 1.00 72.69 265 PHE A CA 1
ATOM 2121 C C . PHE A 1 265 ? -11.162 35.686 40.193 1.00 72.69 265 PHE A C 1
ATOM 2123 O O . PHE A 1 265 ? -11.858 36.299 41.002 1.00 72.69 265 PHE A O 1
ATOM 2130 N N . ILE A 1 266 ? -10.624 34.499 40.508 1.00 74.19 266 ILE A N 1
ATOM 2131 C CA . ILE A 1 266 ? -10.771 33.888 41.843 1.00 74.19 266 ILE A CA 1
ATOM 2132 C C . ILE A 1 266 ? -10.044 34.716 42.915 1.00 74.19 266 ILE A C 1
ATOM 2134 O O . ILE A 1 266 ? -10.546 34.851 44.031 1.00 74.19 266 ILE A O 1
ATOM 2138 N N . LYS A 1 267 ? -8.879 35.289 42.586 1.00 69.00 267 LYS A N 1
ATOM 2139 C CA . LYS A 1 267 ? -8.086 36.092 43.525 1.00 69.00 267 LYS A CA 1
ATOM 2140 C C . LYS A 1 267 ? -8.754 37.433 43.859 1.00 69.00 267 LYS A C 1
ATOM 2142 O O . LYS A 1 267 ? -8.767 37.799 45.031 1.00 69.00 267 LYS A O 1
ATOM 2147 N N . GLU A 1 268 ? -9.347 38.122 42.882 1.00 68.62 268 GLU A N 1
ATOM 2148 C CA . GLU A 1 268 ? -10.121 39.356 43.120 1.00 68.62 268 GLU A CA 1
ATOM 2149 C C . GLU A 1 268 ? -11.318 39.108 44.048 1.00 68.62 268 GLU A C 1
ATOM 2151 O O . GLU A 1 268 ? -11.433 39.758 45.084 1.00 68.62 268 GLU A O 1
ATOM 2156 N N . LYS A 1 269 ? -12.126 38.070 43.787 1.00 65.94 269 LYS A N 1
ATOM 2157 C CA . LYS A 1 269 ? -13.273 37.732 44.652 1.00 65.94 269 LYS A CA 1
ATOM 2158 C C . LYS A 1 269 ? -12.909 37.390 46.099 1.00 65.94 269 LYS A C 1
ATOM 2160 O O . LYS A 1 269 ? -13.749 37.553 46.973 1.00 65.94 269 LYS A O 1
ATOM 2165 N N . SER A 1 270 ? -11.699 36.886 46.350 1.00 61.22 270 SER A N 1
ATOM 2166 C CA . SER A 1 270 ? -11.237 36.575 47.711 1.00 61.22 270 SER A CA 1
ATOM 2167 C C . SER A 1 270 ? -10.773 37.801 48.504 1.00 61.22 270 SER A C 1
ATOM 2169 O O . SER A 1 270 ? -10.723 37.740 49.731 1.00 61.22 270 SER A O 1
ATOM 2171 N N . HIS A 1 271 ? -10.438 38.902 47.822 1.00 59.56 271 HIS A N 1
ATOM 2172 C CA . HIS A 1 271 ? -10.069 40.165 48.462 1.00 59.56 271 HIS A CA 1
ATOM 2173 C C . HIS A 1 271 ? -11.283 41.043 48.787 1.00 59.56 271 HIS A C 1
ATOM 2175 O O . HIS A 1 271 ? -11.235 41.751 49.784 1.00 59.56 271 HIS A O 1
ATOM 2181 N N . ASP A 1 272 ? -12.375 40.936 48.025 1.00 58.41 272 ASP A N 1
ATOM 2182 C CA . ASP A 1 272 ? -13.615 41.697 48.260 1.00 58.41 272 ASP A CA 1
ATOM 2183 C C . ASP A 1 272 ? -14.517 41.102 49.368 1.00 58.41 272 ASP A C 1
ATOM 2185 O O . ASP A 1 272 ? -15.585 41.637 49.664 1.00 58.41 272 ASP A O 1
ATOM 2189 N N . SER A 1 273 ? -14.120 39.976 49.972 1.00 55.00 273 SER A N 1
ATOM 2190 C CA . SER A 1 273 ? -14.874 39.258 51.015 1.00 55.00 273 SER A CA 1
ATOM 2191 C C . SER A 1 273 ? -14.289 39.384 52.433 1.00 55.00 273 SER A C 1
ATOM 2193 O O . SER A 1 273 ? -14.596 38.548 53.285 1.00 55.00 273 SER A O 1
ATOM 2195 N N . VAL A 1 274 ? -13.440 40.387 52.685 1.00 49.34 274 VAL A N 1
ATOM 2196 C CA . VAL A 1 274 ? -12.877 40.740 54.008 1.00 49.34 274 VAL A CA 1
ATOM 2197 C C . VAL A 1 274 ? -13.270 42.168 54.351 1.00 49.34 274 VAL A C 1
ATOM 2199 O O . VAL A 1 274 ? -13.702 42.383 55.504 1.00 49.34 274 VAL A O 1
#